Protein AF-A0A822B7I3-F1 (afdb_monomer_lite)

Foldseek 3Di:
DDDDDDDDDDDDDDDDDDDDDDDDDDDDDDDDPDDDDDDPDDDDPDDDDDDDDDDDDDDDDDDDDDDDDDDPDDPPPPPDDPLVVQWAQDPPNQWIFGNPDPVSDIWGRVVNNCPRSLVCCCPPVVPCVSDDPPCPVPPPPCPPDLVNLQVVLVVVVVCCVVVVDDPVVCVPPVNVVSCCNSDPPPDPPPDDD

Secondary structure (DSSP, 8-state):
--------PPPP-----------------------------------------------------------TT-S--TTS-GGGGGEEE-SSTTEEEETTSTT--EEE-GGG--HHHHHHHHHHH--GGG---------------HHHHHHHHHHHHHHHHHHT--GGGGGSHHHHHHHHHHSTT--------

Structure (mmCIF, N/CA/C/O backbone):
data_AF-A0A822B7I3-F1
#
_entry.id   AF-A0A822B7I3-F1
#
loop_
_atom_site.group_PDB
_atom_site.id
_atom_site.type_symbol
_atom_site.label_atom_id
_atom_site.label_alt_id
_atom_site.label_comp_id
_atom_site.label_asym_id
_atom_site.label_entity_id
_atom_site.label_seq_id
_atom_site.pdbx_PDB_ins_code
_atom_site.Cartn_x
_atom_site.Cartn_y
_atom_site.Cartn_z
_atom_site.occupancy
_atom_site.B_iso_or_equiv
_atom_site.auth_seq_id
_atom_site.auth_comp_id
_atom_site.auth_asym_id
_atom_site.auth_atom_id
_atom_site.pdbx_PDB_model_num
ATOM 1 N N . MET A 1 1 ? 20.207 38.187 -38.934 1.00 59.91 1 MET A N 1
ATOM 2 C CA . MET A 1 1 ? 19.130 39.205 -38.997 1.00 59.91 1 MET A CA 1
ATOM 3 C C . MET A 1 1 ? 17.791 38.484 -38.899 1.00 59.91 1 MET A C 1
ATOM 5 O O . MET A 1 1 ? 17.756 37.338 -39.319 1.00 59.91 1 MET A O 1
ATOM 9 N N . ILE A 1 2 ? 16.751 39.147 -38.369 1.00 48.16 2 ILE A N 1
ATOM 10 C CA . ILE A 1 2 ? 15.485 38.623 -37.786 1.00 48.16 2 ILE A CA 1
ATOM 11 C C . ILE A 1 2 ? 15.664 38.413 -36.260 1.00 48.16 2 ILE A C 1
ATOM 13 O O . ILE A 1 2 ? 16.313 37.465 -35.847 1.00 48.16 2 ILE A O 1
ATOM 17 N N . SER A 1 3 ? 15.441 39.433 -35.408 1.00 44.22 3 SER A N 1
ATOM 18 C CA . SER A 1 3 ? 14.143 39.946 -34.886 1.00 44.22 3 SER A CA 1
ATOM 19 C C . SER A 1 3 ? 13.407 38.901 -34.034 1.00 44.22 3 SER A C 1
ATOM 21 O O . SER A 1 3 ? 13.313 37.765 -34.459 1.00 44.22 3 SER A O 1
ATOM 23 N N . LYS A 1 4 ? 12.807 39.163 -32.870 1.00 49.25 4 LYS A N 1
ATOM 24 C CA . LYS A 1 4 ? 12.557 40.359 -32.054 1.00 49.25 4 LYS A CA 1
ATOM 25 C C . LYS A 1 4 ? 12.124 39.854 -30.658 1.00 49.25 4 LYS A C 1
ATOM 27 O O . LYS A 1 4 ? 11.591 38.759 -30.523 1.00 49.25 4 LYS A O 1
ATOM 32 N N . THR A 1 5 ? 12.368 40.707 -29.675 1.00 58.06 5 THR A N 1
ATOM 33 C CA . THR A 1 5 ? 11.894 40.793 -28.284 1.00 58.06 5 THR A CA 1
ATOM 34 C C . THR A 1 5 ? 10.424 40.399 -28.063 1.00 58.06 5 THR A C 1
ATOM 36 O O . THR A 1 5 ? 9.628 40.623 -28.966 1.00 58.06 5 THR A O 1
ATOM 39 N N . ILE A 1 6 ? 10.058 39.960 -26.845 1.00 55.44 6 ILE A N 1
ATOM 40 C CA . ILE A 1 6 ? 8.993 40.552 -25.994 1.00 55.44 6 ILE A CA 1
ATOM 41 C C . ILE A 1 6 ? 9.150 40.013 -24.554 1.00 55.44 6 ILE A C 1
ATOM 43 O O . ILE A 1 6 ? 8.991 38.826 -24.288 1.00 55.44 6 ILE A O 1
ATOM 47 N N . LEU A 1 7 ? 9.487 40.924 -23.639 1.00 51.19 7 LEU A N 1
ATOM 48 C CA . LEU A 1 7 ? 9.285 40.811 -22.194 1.00 51.19 7 LEU A CA 1
ATOM 49 C C . LEU A 1 7 ? 7.858 41.281 -21.894 1.00 51.19 7 LEU A C 1
ATOM 51 O O . LEU A 1 7 ? 7.452 42.322 -22.410 1.00 51.19 7 LEU A O 1
ATOM 55 N N . THR A 1 8 ? 7.132 40.576 -21.031 1.00 66.62 8 THR A N 1
ATOM 56 C CA . THR A 1 8 ? 5.911 41.099 -20.400 1.00 66.62 8 THR A CA 1
ATOM 57 C C . THR A 1 8 ? 6.071 41.124 -18.879 1.00 66.62 8 THR A C 1
ATOM 59 O O . THR A 1 8 ? 6.607 40.163 -18.322 1.00 66.62 8 THR A O 1
ATOM 62 N N . PRO A 1 9 ? 5.620 42.197 -18.208 1.00 64.50 9 PRO A N 1
ATOM 63 C CA . PRO A 1 9 ? 5.737 42.366 -16.764 1.00 64.50 9 PRO A CA 1
ATOM 64 C C . PRO A 1 9 ? 4.699 41.534 -16.000 1.00 64.50 9 PRO A C 1
ATOM 66 O O . PRO A 1 9 ? 3.552 41.404 -16.426 1.00 64.50 9 PRO A O 1
ATOM 69 N N . ILE A 1 10 ? 5.114 40.995 -14.853 1.00 58.25 10 ILE A N 1
ATOM 70 C CA . ILE A 1 10 ? 4.228 40.383 -13.860 1.00 58.25 10 ILE A CA 1
ATOM 71 C C . ILE A 1 10 ? 3.618 41.523 -13.044 1.00 58.25 10 ILE A C 1
ATOM 73 O O . ILE A 1 10 ? 4.336 42.347 -12.486 1.00 58.25 10 ILE A O 1
ATOM 77 N N . THR A 1 11 ? 2.292 41.580 -13.038 1.00 62.84 11 THR A N 1
ATOM 78 C CA . THR A 1 11 ? 1.478 42.540 -12.297 1.00 62.84 11 THR A CA 1
ATOM 79 C C . THR A 1 11 ? 1.425 42.186 -10.815 1.00 62.84 11 THR A C 1
ATOM 81 O O . THR A 1 11 ? 1.067 41.061 -10.461 1.00 62.84 11 THR A O 1
ATOM 84 N N . ASP A 1 12 ? 1.725 43.174 -9.977 1.00 42.88 12 ASP A N 1
ATOM 85 C CA . ASP A 1 12 ? 1.438 43.188 -8.547 1.00 42.88 12 ASP A CA 1
ATOM 86 C C . ASP A 1 12 ? -0.077 43.183 -8.294 1.00 42.88 12 ASP A C 1
ATOM 88 O O . ASP A 1 12 ? -0.822 43.960 -8.894 1.00 42.88 12 ASP A O 1
ATOM 92 N N . CYS A 1 13 ? -0.528 42.330 -7.374 1.00 47.06 13 CYS A N 1
ATOM 93 C CA . CYS A 1 13 ? -1.896 42.339 -6.859 1.00 47.06 13 CYS A CA 1
ATOM 94 C C . CYS A 1 13 ? -1.881 42.912 -5.440 1.00 47.06 13 CYS A C 1
ATOM 96 O O . CYS A 1 13 ? -1.494 42.235 -4.487 1.00 47.06 13 CYS A O 1
ATOM 98 N N . THR A 1 14 ? -2.301 44.167 -5.313 1.00 52.78 14 THR A N 1
ATOM 99 C CA . THR A 1 14 ? -2.598 44.837 -4.049 1.00 52.78 14 THR A CA 1
ATOM 100 C C . THR A 1 14 ? -4.027 44.546 -3.579 1.00 52.78 14 THR A C 1
ATOM 102 O O . THR A 1 14 ? -4.950 44.458 -4.381 1.00 52.78 14 THR A O 1
ATOM 105 N N . ASN A 1 15 ? -4.149 44.476 -2.250 1.00 45.41 15 ASN A N 1
ATOM 106 C CA . ASN A 1 15 ? -5.261 44.878 -1.381 1.00 45.41 15 ASN A CA 1
ATOM 107 C C . ASN A 1 15 ? -6.647 44.228 -1.543 1.00 45.41 15 ASN A C 1
ATOM 109 O O . ASN A 1 15 ? -7.285 44.306 -2.584 1.00 45.41 15 ASN A O 1
ATOM 113 N N . ASN A 1 16 ? -7.174 43.740 -0.414 1.00 55.69 16 ASN A N 1
ATOM 114 C CA . ASN A 1 16 ? -8.459 44.219 0.102 1.00 55.69 16 ASN A CA 1
ATOM 115 C C . ASN A 1 16 ? -8.583 43.938 1.607 1.00 55.69 16 ASN A C 1
ATOM 117 O O . ASN A 1 16 ? -8.647 42.789 2.045 1.00 55.69 16 ASN A O 1
ATOM 121 N N . ASP A 1 17 ? -8.621 45.036 2.359 1.00 46.94 17 ASP A N 1
ATOM 122 C CA . ASP A 1 17 ? -9.211 45.161 3.687 1.00 46.94 17 ASP A CA 1
ATOM 123 C C . ASP A 1 17 ? -10.732 44.926 3.648 1.00 46.94 17 ASP A C 1
ATOM 125 O O . ASP A 1 17 ? -11.367 45.160 2.621 1.00 46.94 17 ASP A O 1
ATOM 129 N N . ALA A 1 18 ? -11.285 44.540 4.806 1.00 47.66 18 ALA A N 1
ATOM 130 C CA . ALA A 1 18 ? -12.660 44.723 5.314 1.00 47.66 18 ALA A CA 1
ATOM 131 C C . ALA A 1 18 ? -13.133 43.417 5.987 1.00 47.66 18 ALA A C 1
ATOM 133 O O . ALA A 1 18 ? -13.399 42.419 5.327 1.00 47.66 18 ALA A O 1
ATOM 134 N N . ASN A 1 19 ? -13.058 43.298 7.315 1.00 49.34 19 ASN A N 1
ATOM 135 C CA . ASN A 1 19 ? -14.013 43.864 8.277 1.00 49.34 19 ASN A CA 1
ATOM 136 C C . ASN A 1 19 ? -15.416 43.266 8.083 1.00 49.34 19 ASN A C 1
ATOM 138 O O . ASN A 1 19 ? -16.025 43.530 7.055 1.00 49.34 19 ASN A O 1
ATOM 142 N N . ASN A 1 20 ? -15.902 42.478 9.053 1.00 49.00 20 ASN A N 1
ATOM 143 C CA . ASN A 1 20 ? -17.302 42.484 9.495 1.00 49.00 20 ASN A CA 1
ATOM 144 C C . ASN A 1 20 ? -17.501 41.648 10.772 1.00 49.00 20 ASN A C 1
ATOM 146 O O . ASN A 1 20 ? -17.123 40.481 10.861 1.00 49.00 20 ASN A O 1
ATOM 150 N N . ASN A 1 21 ? -18.098 42.332 11.745 1.00 58.22 21 ASN A N 1
ATOM 151 C CA . ASN A 1 21 ? -18.585 41.886 13.044 1.00 58.22 21 ASN A CA 1
ATOM 152 C C . ASN A 1 21 ? -19.835 40.988 12.943 1.00 58.22 21 ASN A C 1
ATOM 154 O O . ASN A 1 21 ? -20.490 40.992 11.906 1.00 58.22 21 ASN A O 1
ATOM 158 N N . GLU A 1 22 ? -20.180 40.368 14.087 1.00 45.69 22 GLU A N 1
ATOM 159 C CA . GLU A 1 22 ? -21.508 39.904 14.580 1.00 45.69 22 GLU A CA 1
ATOM 160 C C . GLU A 1 22 ? -21.628 38.390 14.889 1.00 45.69 22 GLU A C 1
ATOM 162 O O . GLU A 1 22 ? -20.927 37.576 14.293 1.00 45.69 22 GLU A O 1
ATOM 167 N N . PRO A 1 23 ? -22.588 37.954 15.736 1.00 54.78 23 PRO A N 1
ATOM 168 C CA . PRO A 1 23 ? -22.942 38.478 17.056 1.00 54.78 23 PRO A CA 1
ATOM 169 C C . PRO A 1 23 ? -23.025 37.350 18.112 1.00 54.78 23 PRO A C 1
ATOM 171 O O . PRO A 1 23 ? -23.277 36.178 17.826 1.00 54.78 23 PRO A O 1
ATOM 174 N N . THR A 1 24 ? -22.855 37.718 19.378 1.00 47.16 24 THR A N 1
ATOM 175 C CA . THR A 1 24 ? -22.973 36.827 20.538 1.00 47.16 24 THR A CA 1
ATOM 176 C C . THR A 1 24 ? -24.445 36.487 20.803 1.00 47.16 24 THR A C 1
ATOM 178 O O . THR A 1 24 ? -25.197 37.338 21.269 1.00 47.16 24 THR A O 1
ATOM 181 N N . GLN A 1 25 ? -24.866 35.245 20.544 1.00 44.81 25 GLN A N 1
ATOM 182 C CA . GLN A 1 25 ? -26.165 34.728 20.994 1.00 44.81 25 GLN A CA 1
ATOM 183 C C . GLN A 1 25 ? -25.995 33.939 22.297 1.00 44.81 25 GLN A C 1
ATOM 185 O O . GLN A 1 25 ? -25.450 32.835 22.320 1.00 44.81 25 GLN A O 1
ATOM 190 N N . THR A 1 26 ? -26.470 34.518 23.397 1.00 51.78 26 THR A N 1
ATOM 191 C CA . THR A 1 26 ? -26.605 33.866 24.700 1.00 51.78 26 THR A CA 1
ATOM 192 C C . THR A 1 26 ? -27.890 33.038 24.724 1.00 51.78 26 THR A C 1
ATOM 194 O O . THR A 1 26 ? -28.973 33.540 25.012 1.00 51.78 26 THR A O 1
ATOM 197 N N . ASN A 1 27 ? -27.779 31.741 24.431 1.00 53.25 27 ASN A N 1
ATOM 198 C CA . ASN A 1 27 ? -28.894 30.813 24.601 1.00 53.25 27 ASN A CA 1
ATOM 199 C C . ASN A 1 27 ? -28.976 30.329 26.053 1.00 53.25 27 ASN A C 1
ATOM 201 O O . ASN A 1 27 ? -28.124 29.588 26.541 1.00 53.25 27 ASN A O 1
ATOM 205 N N . SER A 1 28 ? -30.044 30.774 26.714 1.00 58.94 28 SER A N 1
ATOM 206 C CA . SER A 1 28 ? -30.545 30.304 28.003 1.00 58.94 28 SER A CA 1
ATOM 207 C C . SER A 1 28 ? -30.786 28.788 27.967 1.00 58.94 28 SER A C 1
ATOM 209 O O . SER A 1 28 ? -31.682 28.309 27.268 1.00 58.94 28 SER A O 1
ATOM 211 N N . LEU A 1 29 ? -29.971 28.019 28.700 1.00 46.84 29 LEU A N 1
ATOM 212 C CA . LEU A 1 29 ? -30.203 26.592 28.922 1.00 46.84 29 LEU A CA 1
ATOM 213 C C . LEU A 1 29 ? -31.248 26.417 30.029 1.00 46.84 29 LEU A C 1
ATOM 215 O O . LEU A 1 29 ? -30.958 26.529 31.218 1.00 46.84 29 LEU A O 1
ATOM 219 N N . SER A 1 30 ? -32.469 26.116 29.595 1.00 53.47 30 SER A N 1
ATOM 220 C CA . SER A 1 30 ? -33.552 25.585 30.418 1.00 53.47 30 SER A CA 1
ATOM 221 C C . SER A 1 30 ? -33.172 24.215 30.996 1.00 53.47 30 SER A C 1
ATOM 223 O O . SER A 1 30 ? -32.669 23.330 30.300 1.00 53.47 30 SER A O 1
ATOM 225 N N . SER A 1 31 ? -33.401 24.076 32.298 1.00 55.12 31 SER A N 1
ATOM 226 C CA . SER A 1 31 ? -33.135 22.914 33.136 1.00 55.12 31 SER A CA 1
ATOM 227 C C . SER A 1 31 ? -34.060 21.737 32.813 1.00 55.12 31 SER A C 1
ATOM 229 O O . SER A 1 31 ? -35.244 21.769 33.146 1.00 55.12 31 SER A O 1
ATOM 231 N N . TYR A 1 32 ? -33.504 20.657 32.269 1.00 46.88 32 TYR A N 1
ATOM 232 C CA . TYR A 1 32 ? -34.157 19.348 32.248 1.00 46.88 32 TYR A CA 1
ATOM 233 C C . TYR A 1 32 ? -33.444 18.427 33.236 1.00 46.88 32 TYR A C 1
ATOM 235 O O . TYR A 1 32 ? -32.463 17.762 32.908 1.00 46.88 32 TYR A O 1
ATOM 243 N N . ALA A 1 33 ? -33.935 18.422 34.474 1.00 42.66 33 ALA A N 1
ATOM 244 C CA . ALA A 1 33 ? -33.594 17.418 35.468 1.00 42.66 33 ALA A CA 1
ATOM 245 C C . ALA A 1 33 ? -34.409 16.148 35.171 1.00 42.66 33 ALA A C 1
ATOM 247 O O . ALA A 1 33 ? -35.563 16.029 35.573 1.00 42.66 33 ALA A O 1
ATOM 248 N N . ALA A 1 34 ? -33.822 15.210 34.428 1.00 49.06 34 ALA A N 1
ATOM 249 C CA . ALA A 1 34 ? -34.345 13.852 34.337 1.00 49.06 34 ALA A CA 1
ATOM 250 C C . ALA A 1 34 ? -33.793 13.044 35.521 1.00 49.06 34 ALA A C 1
ATOM 252 O O . ALA A 1 34 ? -32.596 12.767 35.599 1.00 49.06 34 ALA A O 1
ATOM 253 N N . SER A 1 35 ? -34.682 12.729 36.461 1.00 54.75 35 SER A N 1
ATOM 254 C CA . SER A 1 35 ? -34.449 11.816 37.578 1.00 54.75 35 SER A CA 1
ATOM 255 C C . SER A 1 35 ? -34.311 10.389 37.042 1.00 54.75 35 SER A C 1
ATOM 257 O O . SER A 1 35 ? -35.288 9.810 36.568 1.00 54.75 35 SER A O 1
ATOM 259 N N . TYR A 1 36 ? -33.101 9.833 37.090 1.00 53.88 36 TYR A N 1
ATOM 260 C CA . TYR A 1 36 ? -32.864 8.412 36.847 1.00 53.88 36 TYR A CA 1
ATOM 261 C C . TYR A 1 36 ? -32.700 7.726 38.203 1.00 53.88 36 TYR A C 1
ATOM 263 O O . TYR A 1 36 ? -31.680 7.898 38.871 1.00 53.88 36 TYR A O 1
ATOM 271 N N . GLY A 1 37 ? -33.727 6.981 38.615 1.00 48.31 37 GLY A N 1
ATOM 272 C CA . GLY A 1 37 ? -33.649 6.067 39.748 1.00 48.31 37 GLY A CA 1
ATOM 273 C C . GLY A 1 37 ? -32.708 4.917 39.405 1.00 48.31 37 GLY A C 1
ATOM 274 O O . GLY A 1 37 ? -33.000 4.126 38.511 1.00 48.31 37 GLY A O 1
ATOM 275 N N . TYR A 1 38 ? -31.568 4.861 40.088 1.00 54.91 38 TYR A N 1
ATOM 276 C CA . TYR A 1 38 ? -30.710 3.684 40.103 1.00 54.91 38 TYR A CA 1
ATOM 277 C C . TYR A 1 38 ? -31.225 2.744 41.188 1.00 54.91 38 TYR A C 1
ATOM 279 O O . TYR A 1 38 ? -31.146 3.061 42.373 1.00 54.91 38 TYR A O 1
ATOM 287 N N . ASP A 1 39 ? -31.773 1.614 40.752 1.00 50.53 39 ASP A N 1
ATOM 288 C CA . ASP A 1 39 ? -32.069 0.472 41.608 1.00 50.53 39 ASP A CA 1
ATOM 289 C C . ASP A 1 39 ? -30.733 -0.191 41.978 1.00 50.53 39 ASP A C 1
ATOM 291 O O . ASP A 1 39 ? -29.980 -0.656 41.114 1.00 50.53 39 ASP A O 1
ATOM 295 N N . SER A 1 40 ? -30.391 -0.124 43.261 1.00 62.22 40 SER A N 1
ATOM 296 C CA . SER A 1 40 ? -29.188 -0.717 43.838 1.00 62.22 40 SER A CA 1
ATOM 297 C C . SER A 1 40 ? -29.433 -2.200 44.070 1.00 62.22 40 SER A C 1
ATOM 299 O O . SER A 1 40 ? -29.978 -2.518 45.110 1.00 62.22 40 SER A O 1
ATOM 301 N N . ASP A 1 41 ? -29.024 -3.068 43.140 1.00 58.03 41 ASP A N 1
ATOM 302 C CA . ASP A 1 41 ? -28.773 -4.504 43.392 1.00 58.03 41 ASP A CA 1
ATOM 303 C C . ASP A 1 41 ? -27.942 -5.129 42.247 1.00 58.03 41 ASP A C 1
ATOM 305 O O . ASP A 1 41 ? -28.328 -6.093 41.585 1.00 58.03 41 ASP A O 1
ATOM 309 N N . ALA A 1 42 ? -26.768 -4.552 41.965 1.00 54.22 42 ALA A N 1
ATOM 310 C CA . ALA A 1 42 ? -25.806 -5.157 41.043 1.00 54.22 42 ALA A CA 1
ATOM 311 C C . ALA A 1 42 ? -24.890 -6.136 41.797 1.00 54.22 42 ALA A C 1
ATOM 313 O O . ALA A 1 42 ? -23.930 -5.728 42.454 1.00 54.22 42 ALA A O 1
ATOM 314 N N . GLU A 1 43 ? -25.197 -7.429 41.671 1.00 62.56 43 GLU A N 1
ATOM 315 C CA . GLU A 1 43 ? -24.340 -8.545 42.072 1.00 62.56 43 GLU A CA 1
ATOM 316 C C . GLU A 1 43 ? -22.918 -8.403 41.507 1.00 62.56 43 GLU A C 1
ATOM 318 O O . GLU A 1 43 ? -22.682 -8.150 40.321 1.00 62.56 43 GLU A O 1
ATOM 323 N N . LEU A 1 44 ? -21.951 -8.589 42.398 1.00 51.25 44 LEU A N 1
ATOM 324 C CA . LEU A 1 44 ? -20.523 -8.478 42.153 1.00 51.25 44 LEU A CA 1
ATOM 325 C C . LEU A 1 44 ? -20.045 -9.741 41.419 1.00 51.25 44 LEU A C 1
ATOM 327 O O . LEU A 1 44 ? -19.676 -10.736 42.037 1.00 51.25 44 LEU A O 1
ATOM 331 N N . VAL A 1 45 ? -20.089 -9.727 40.084 1.00 55.78 45 VAL A N 1
ATOM 332 C CA . VAL A 1 45 ? -19.578 -10.840 39.269 1.00 55.78 45 VAL A CA 1
ATOM 333 C C . VAL A 1 45 ? -18.048 -10.811 39.271 1.00 55.78 45 VAL A C 1
ATOM 335 O O . VAL A 1 45 ? -17.413 -9.980 38.619 1.00 55.78 45 VAL A O 1
ATOM 338 N N . GLU A 1 46 ? -17.461 -11.738 40.022 1.00 65.19 46 GLU A N 1
ATOM 339 C CA . GLU A 1 46 ? -16.024 -11.984 40.124 1.00 65.19 46 GLU A CA 1
ATOM 340 C C . GLU A 1 46 ? -15.479 -12.540 38.793 1.00 65.19 46 GLU A C 1
ATOM 342 O O . GLU A 1 46 ? -15.654 -13.709 38.441 1.00 65.19 46 GLU A O 1
ATOM 347 N N . PHE A 1 47 ? -14.831 -11.679 38.005 1.00 43.47 47 PHE A N 1
ATOM 348 C CA . PHE A 1 47 ? -14.189 -12.071 36.751 1.00 43.47 47 PHE A CA 1
ATOM 349 C C . PHE A 1 47 ? -12.859 -12.783 37.024 1.00 43.47 47 PHE A C 1
ATOM 351 O O . PHE A 1 47 ? -11.871 -12.160 37.407 1.00 43.47 47 PHE A O 1
ATOM 358 N N . ARG A 1 48 ? -12.822 -14.097 36.772 1.00 59.16 48 ARG A N 1
ATOM 359 C CA . ARG A 1 48 ? -11.589 -14.897 36.774 1.00 59.16 48 ARG A CA 1
ATOM 360 C C . ARG A 1 48 ? -10.688 -14.536 35.592 1.00 59.16 48 ARG A C 1
ATOM 362 O O . ARG A 1 48 ? -11.093 -14.582 34.431 1.00 59.16 48 ARG A O 1
ATOM 369 N N . GLU A 1 49 ? -9.444 -14.224 35.924 1.00 58.91 49 GLU A N 1
ATOM 370 C CA . GLU A 1 49 ? -8.354 -13.869 35.022 1.00 58.91 49 GLU A CA 1
ATOM 371 C C . GLU A 1 49 ? -7.764 -15.137 34.370 1.00 58.91 49 GLU A C 1
ATOM 373 O O . GLU A 1 49 ? -7.222 -16.005 35.052 1.00 58.91 49 GLU A O 1
ATOM 378 N N . VAL A 1 50 ? -7.877 -15.278 33.044 1.00 56.09 50 VAL A N 1
ATOM 379 C CA . VAL A 1 50 ? -7.239 -16.375 32.293 1.00 56.09 50 VAL A CA 1
ATOM 380 C C . VAL A 1 50 ? -5.934 -15.858 31.693 1.00 56.09 50 VAL A C 1
ATOM 382 O O . VAL A 1 50 ? -5.932 -15.137 30.698 1.00 56.09 50 VAL A O 1
ATOM 385 N N . GLN A 1 51 ? -4.811 -16.239 32.301 1.00 51.88 51 GLN A N 1
ATOM 386 C CA . GLN A 1 51 ? -3.469 -15.988 31.777 1.00 51.88 51 GLN A CA 1
ATOM 387 C C . GLN A 1 51 ? -3.180 -16.959 30.616 1.00 51.88 51 GLN A C 1
ATOM 389 O O . GLN A 1 51 ? -3.226 -18.178 30.780 1.00 51.88 51 GLN A O 1
ATOM 394 N N . HIS A 1 52 ? -2.882 -16.434 29.425 1.00 45.81 52 HIS A N 1
ATOM 395 C CA . HIS A 1 52 ? -2.370 -17.209 28.289 1.00 45.81 52 HIS A CA 1
ATOM 396 C C . HIS A 1 52 ? -0.888 -16.895 28.082 1.00 45.81 52 HIS A C 1
ATOM 398 O O . HIS A 1 52 ? -0.524 -15.820 27.608 1.00 45.81 52 HIS A O 1
ATOM 404 N N . GLN A 1 53 ? -0.032 -17.857 28.428 1.00 42.44 53 GLN A N 1
ATOM 405 C CA . GLN A 1 53 ? 1.397 -17.829 28.132 1.00 42.44 53 GLN A CA 1
ATOM 406 C C . GLN A 1 53 ? 1.630 -18.329 26.701 1.00 42.44 53 GLN A C 1
ATOM 408 O O . GLN A 1 53 ? 1.274 -19.454 26.357 1.00 42.44 53 GLN A O 1
ATOM 413 N N . ASN A 1 54 ? 2.223 -17.480 25.861 1.00 41.59 54 ASN A N 1
ATOM 414 C CA . ASN A 1 54 ? 2.567 -17.784 24.475 1.00 41.59 54 ASN A CA 1
ATOM 415 C C . ASN A 1 54 ? 4.077 -18.067 24.387 1.00 41.59 54 ASN A C 1
ATOM 417 O O . ASN A 1 54 ? 4.882 -17.143 24.279 1.00 41.59 54 ASN A O 1
ATOM 421 N N . ASN A 1 55 ? 4.457 -19.344 24.482 1.00 43.50 55 ASN A N 1
ATOM 422 C CA . ASN A 1 55 ? 5.840 -19.811 24.372 1.00 43.50 55 ASN A CA 1
ATOM 423 C C . ASN A 1 55 ? 6.149 -20.202 22.922 1.00 43.50 55 ASN A C 1
ATOM 425 O O . ASN A 1 55 ? 5.717 -21.255 22.464 1.00 43.50 55 ASN A O 1
ATOM 429 N N . ASN A 1 56 ? 6.953 -19.396 22.225 1.00 44.12 56 ASN A N 1
ATOM 430 C CA . ASN A 1 56 ? 7.558 -19.770 20.944 1.00 44.12 56 ASN A CA 1
ATOM 431 C C . ASN A 1 56 ? 9.084 -19.648 21.030 1.00 44.12 56 ASN A C 1
ATOM 433 O O . ASN A 1 56 ? 9.672 -18.642 20.638 1.00 44.12 56 ASN A O 1
ATOM 437 N N . ASN A 1 57 ? 9.718 -20.711 21.527 1.00 46.12 57 ASN A N 1
ATOM 438 C CA . ASN A 1 57 ? 11.157 -20.932 21.418 1.00 46.12 57 ASN A CA 1
ATOM 439 C C . ASN A 1 57 ? 11.455 -21.590 20.064 1.00 46.12 57 ASN A C 1
ATOM 441 O O . ASN A 1 57 ? 11.133 -22.760 19.866 1.00 46.12 57 ASN A O 1
ATOM 445 N N . LYS A 1 58 ? 12.089 -20.861 19.135 1.00 49.22 58 LYS A N 1
ATOM 446 C CA . LYS A 1 58 ? 12.674 -21.452 17.923 1.00 49.22 58 LYS A CA 1
ATOM 447 C C . LYS A 1 58 ? 14.185 -21.554 18.100 1.00 49.22 58 LYS A C 1
ATOM 449 O O . LYS A 1 58 ? 14.894 -20.553 18.148 1.00 49.22 58 LYS A O 1
ATOM 454 N N . THR A 1 59 ? 14.628 -22.794 18.245 1.00 41.88 59 THR A N 1
ATOM 455 C CA . THR A 1 59 ? 15.999 -23.230 18.489 1.00 41.88 59 THR A CA 1
ATOM 456 C C . THR A 1 59 ? 16.926 -22.938 17.316 1.00 41.88 59 THR A C 1
ATOM 458 O O . THR A 1 59 ? 16.595 -23.148 16.150 1.00 41.88 59 THR A O 1
ATOM 461 N N . ASN A 1 60 ? 18.113 -22.473 17.689 1.00 42.22 60 ASN A N 1
ATOM 462 C CA . ASN A 1 60 ? 19.293 -22.257 16.873 1.00 42.22 60 ASN A CA 1
ATOM 463 C C . ASN A 1 60 ? 20.002 -23.612 16.677 1.00 42.22 60 ASN A C 1
ATOM 465 O O . ASN A 1 60 ? 20.259 -24.304 17.663 1.00 42.22 60 ASN A O 1
ATOM 469 N N . SER A 1 61 ? 20.333 -23.997 15.444 1.00 45.81 61 SER A N 1
ATOM 470 C CA . SER A 1 61 ? 21.165 -25.176 15.170 1.00 45.81 61 SER A CA 1
ATOM 471 C C . SER A 1 61 ? 22.299 -24.786 14.234 1.00 45.81 61 SER A C 1
ATOM 473 O O . SER A 1 61 ? 22.087 -24.206 13.173 1.00 45.81 61 SER A O 1
ATOM 475 N N . LYS A 1 62 ? 23.509 -25.073 14.709 1.00 44.69 62 LYS A N 1
ATOM 476 C CA . LYS A 1 62 ? 24.814 -24.657 14.205 1.00 44.69 62 LYS A CA 1
ATOM 477 C C . LYS A 1 62 ? 25.577 -25.916 13.789 1.00 44.69 62 LYS A C 1
ATOM 479 O O . LYS A 1 62 ? 25.637 -26.857 14.575 1.00 44.69 62 LYS A O 1
ATOM 484 N N . SER A 1 63 ? 26.121 -25.932 12.579 1.00 49.66 63 SER A N 1
ATOM 485 C CA . SER A 1 63 ? 27.227 -26.775 12.072 1.00 49.66 63 SER A CA 1
ATOM 486 C C . SER A 1 63 ? 27.316 -26.534 10.557 1.00 49.66 63 SER A C 1
ATOM 488 O O . SER A 1 63 ? 26.295 -26.251 9.941 1.00 49.66 63 SER A O 1
ATOM 490 N N . ASN A 1 64 ? 28.437 -26.607 9.850 1.00 47.06 64 ASN A N 1
ATOM 491 C CA . ASN A 1 64 ? 29.872 -26.526 10.124 1.00 47.06 64 ASN A CA 1
ATOM 492 C C . ASN A 1 64 ? 30.530 -26.255 8.742 1.00 47.06 64 ASN A C 1
ATOM 494 O O . ASN A 1 64 ? 29.944 -26.564 7.708 1.00 47.06 64 ASN A O 1
ATOM 498 N N . GLU A 1 65 ? 31.721 -25.662 8.769 1.00 50.75 65 GLU A N 1
ATOM 499 C CA . GLU A 1 65 ? 32.732 -25.429 7.711 1.00 50.75 65 GLU A CA 1
ATOM 500 C C . GLU A 1 65 ? 32.969 -26.628 6.748 1.00 50.75 65 GLU A C 1
ATOM 502 O O . GLU A 1 65 ? 32.685 -27.755 7.133 1.00 50.75 65 GLU A O 1
ATOM 507 N N . ASN A 1 66 ? 33.510 -26.583 5.518 1.00 54.09 66 ASN A N 1
ATOM 508 C CA . ASN A 1 66 ? 34.320 -25.678 4.679 1.00 54.09 66 ASN A CA 1
ATOM 509 C C . ASN A 1 66 ? 34.201 -26.194 3.215 1.00 54.09 66 ASN A C 1
ATOM 511 O O . ASN A 1 66 ? 34.046 -27.399 3.047 1.00 54.09 66 ASN A O 1
ATOM 515 N N . VAL A 1 67 ? 34.361 -25.348 2.182 1.00 53.19 67 VAL A N 1
ATOM 516 C CA . VAL A 1 67 ? 35.149 -25.612 0.943 1.00 53.19 67 VAL A CA 1
ATOM 517 C C . VAL A 1 67 ? 35.056 -24.408 -0.006 1.00 53.19 67 VAL A C 1
ATOM 519 O O . VAL A 1 67 ? 33.994 -23.852 -0.268 1.00 53.19 67 VAL A O 1
ATOM 522 N N . SER A 1 68 ? 36.240 -24.016 -0.462 1.00 61.62 68 SER A N 1
ATOM 523 C CA . SER A 1 68 ? 36.606 -22.875 -1.292 1.00 61.62 68 SER A CA 1
ATOM 524 C C . SER A 1 68 ? 36.243 -23.064 -2.767 1.00 61.62 68 SER A C 1
ATOM 526 O O . SER A 1 68 ? 36.635 -24.071 -3.351 1.00 61.62 68 SER A O 1
ATOM 528 N N . SER A 1 69 ? 35.599 -22.064 -3.377 1.00 46.28 69 SER A N 1
ATOM 529 C CA . SER A 1 69 ? 35.946 -21.586 -4.724 1.00 46.28 69 SER A CA 1
ATOM 530 C C . SER A 1 69 ? 35.187 -20.304 -5.069 1.00 46.28 69 SER A C 1
ATOM 532 O O . SER A 1 69 ? 33.978 -20.196 -4.892 1.00 46.28 69 SER A O 1
ATOM 534 N N . ASP A 1 70 ? 35.957 -19.354 -5.571 1.00 51.28 70 ASP A N 1
ATOM 535 C CA . ASP A 1 70 ? 35.638 -18.011 -6.032 1.00 51.28 70 ASP A CA 1
ATOM 536 C C . ASP A 1 70 ? 34.402 -17.924 -6.957 1.00 51.28 70 ASP A C 1
ATOM 538 O O . ASP A 1 70 ? 34.423 -18.353 -8.110 1.00 51.28 70 ASP A O 1
ATOM 542 N N . THR A 1 71 ? 33.302 -17.353 -6.458 1.00 48.75 71 THR A N 1
ATOM 543 C CA . THR A 1 71 ? 32.327 -16.571 -7.246 1.00 48.75 71 THR A CA 1
ATOM 544 C C . THR A 1 71 ? 31.525 -15.705 -6.276 1.00 48.75 71 THR A C 1
ATOM 546 O O . THR A 1 71 ? 30.604 -16.135 -5.584 1.00 48.75 71 THR A O 1
ATOM 549 N N . THR A 1 72 ? 31.959 -14.461 -6.133 1.00 54.97 72 THR A N 1
ATOM 550 C CA . THR A 1 72 ? 31.392 -13.488 -5.203 1.00 54.97 72 THR A CA 1
ATOM 551 C C . THR A 1 72 ? 29.991 -13.043 -5.650 1.00 54.97 72 THR A C 1
ATOM 553 O O . THR A 1 72 ? 29.811 -12.629 -6.793 1.00 54.97 72 THR A O 1
ATOM 556 N N . ASN A 1 73 ? 29.026 -13.090 -4.709 1.00 55.34 73 ASN A N 1
ATOM 557 C CA . ASN A 1 73 ? 27.756 -12.322 -4.624 1.00 55.34 73 ASN A CA 1
ATOM 558 C C . ASN A 1 73 ? 26.419 -13.094 -4.515 1.00 55.34 73 ASN A C 1
ATOM 560 O O . ASN A 1 73 ? 25.369 -12.470 -4.664 1.00 55.34 73 ASN A O 1
ATOM 564 N N . GLU A 1 74 ? 26.385 -14.387 -4.174 1.00 56.41 74 GLU A N 1
ATOM 565 C CA . GLU A 1 74 ? 25.104 -15.132 -4.188 1.00 56.41 74 GLU A CA 1
ATOM 566 C C . GLU A 1 74 ? 24.346 -15.252 -2.841 1.00 56.41 74 GLU A C 1
ATOM 568 O O . GLU A 1 74 ? 23.186 -15.652 -2.812 1.00 56.41 74 GLU A O 1
ATOM 573 N N . THR A 1 75 ? 24.899 -14.833 -1.698 1.00 52.19 75 THR A N 1
ATOM 574 C CA . THR A 1 75 ? 24.334 -15.213 -0.375 1.00 52.19 75 THR A CA 1
ATOM 575 C C . THR A 1 75 ? 23.785 -14.079 0.506 1.00 52.19 75 THR A C 1
ATOM 577 O O . THR A 1 75 ? 23.664 -14.234 1.720 1.00 52.19 75 THR A O 1
ATOM 580 N N . LYS A 1 76 ? 23.347 -12.947 -0.072 1.00 54.25 76 LYS A N 1
ATOM 581 C CA . LYS A 1 76 ? 22.677 -11.847 0.679 1.00 54.25 76 LYS A CA 1
ATOM 582 C C . LYS A 1 76 ? 21.221 -11.543 0.284 1.00 54.25 76 LYS A C 1
ATOM 584 O O . LYS A 1 76 ? 20.684 -10.510 0.680 1.00 54.25 76 LYS A O 1
ATOM 589 N N . LEU A 1 77 ? 20.537 -12.434 -0.440 1.00 57.16 77 LEU A N 1
ATOM 590 C CA . LEU A 1 77 ? 19.186 -12.170 -0.972 1.00 57.16 77 LEU A CA 1
ATOM 591 C C . LEU A 1 77 ? 18.003 -12.562 -0.067 1.00 57.16 77 LEU A C 1
ATOM 593 O O . LEU A 1 77 ? 16.856 -12.405 -0.476 1.00 57.16 77 LEU A O 1
ATOM 597 N N . LEU A 1 78 ? 18.221 -13.000 1.175 1.00 56.09 78 LEU A N 1
ATOM 598 C CA . LEU A 1 78 ? 17.141 -13.584 1.990 1.00 56.09 78 LEU A CA 1
ATOM 599 C C . LEU A 1 78 ? 16.113 -12.595 2.580 1.00 56.09 78 LEU A C 1
ATOM 601 O O . LEU A 1 78 ? 15.176 -13.030 3.239 1.00 56.09 78 LEU A O 1
ATOM 605 N N . HIS A 1 79 ? 16.227 -11.285 2.333 1.00 60.97 79 HIS A N 1
ATOM 606 C CA . HIS A 1 79 ? 15.257 -10.296 2.844 1.00 60.97 79 HIS A CA 1
ATOM 607 C C . HIS A 1 79 ? 14.778 -9.262 1.815 1.00 60.97 79 HIS A C 1
ATOM 609 O O . HIS A 1 79 ? 14.050 -8.330 2.163 1.00 60.97 79 HIS A O 1
ATOM 615 N N . SER A 1 80 ? 15.162 -9.394 0.544 1.00 79.31 80 SER A N 1
ATOM 616 C CA . SER A 1 80 ? 14.703 -8.460 -0.488 1.00 79.31 80 SER A CA 1
ATOM 617 C C . SER A 1 80 ? 13.414 -8.968 -1.140 1.00 79.31 80 SER A C 1
ATOM 619 O O . SER A 1 80 ? 13.262 -10.155 -1.406 1.00 79.31 80 SER A O 1
ATOM 621 N N . SER A 1 81 ? 12.446 -8.079 -1.381 1.00 87.88 81 SER A N 1
ATOM 622 C CA . SER A 1 81 ? 11.227 -8.447 -2.115 1.00 87.88 81 SER A CA 1
ATOM 623 C C . SER A 1 81 ? 11.570 -8.960 -3.518 1.00 87.88 81 SER A C 1
ATOM 625 O O . SER A 1 81 ? 12.404 -8.332 -4.166 1.00 87.88 81 SER A O 1
ATOM 627 N N . ALA A 1 82 ? 10.847 -9.966 -4.029 1.00 92.31 82 ALA A N 1
ATOM 628 C CA . ALA A 1 82 ? 11.048 -10.567 -5.363 1.00 92.31 82 ALA A CA 1
ATOM 629 C C . ALA A 1 82 ? 11.190 -9.553 -6.521 1.00 92.31 82 ALA A C 1
ATOM 631 O O . ALA A 1 82 ? 11.895 -9.794 -7.490 1.00 92.31 82 ALA A O 1
ATOM 632 N N . VAL A 1 83 ? 10.588 -8.367 -6.387 1.00 94.62 83 VAL A N 1
ATOM 633 C CA . VAL A 1 83 ? 10.722 -7.245 -7.334 1.00 94.62 83 VAL A CA 1
ATOM 634 C C . VAL A 1 83 ? 12.188 -6.853 -7.603 1.00 94.62 83 VAL A C 1
ATOM 636 O O . VAL A 1 83 ? 12.514 -6.464 -8.721 1.00 94.62 83 VAL A O 1
ATOM 639 N N . TRP A 1 84 ? 13.072 -6.958 -6.606 1.00 94.81 84 TRP A N 1
ATOM 640 C CA . TRP A 1 84 ? 14.484 -6.562 -6.717 1.00 94.81 84 TRP A CA 1
ATOM 641 C C . TRP A 1 84 ? 15.342 -7.547 -7.517 1.00 94.81 84 TRP A C 1
ATOM 643 O O . TRP A 1 84 ? 16.470 -7.220 -7.849 1.00 94.81 84 TRP A O 1
ATOM 653 N N . GLN A 1 85 ? 14.809 -8.712 -7.891 1.00 94.50 85 GLN A N 1
ATOM 654 C CA . GLN A 1 85 ? 15.494 -9.629 -8.809 1.00 94.50 85 GLN A CA 1
ATOM 655 C C . GLN A 1 85 ? 15.555 -9.079 -10.244 1.00 94.50 85 GLN A C 1
ATOM 657 O O . GLN A 1 85 ? 16.362 -9.532 -11.046 1.00 94.50 85 GLN A O 1
ATOM 662 N N . TYR A 1 86 ? 14.709 -8.095 -10.574 1.00 95.81 86 TYR A N 1
ATOM 663 C CA . TYR A 1 86 ? 14.564 -7.547 -11.929 1.00 95.81 86 TYR A CA 1
ATOM 664 C C . TYR A 1 86 ? 15.032 -6.090 -12.061 1.00 95.81 86 TYR A C 1
ATOM 666 O O . TYR A 1 86 ? 14.829 -5.457 -13.104 1.00 95.81 86 TYR A O 1
ATOM 674 N N . ALA A 1 87 ? 15.582 -5.520 -10.990 1.00 95.94 87 ALA A N 1
ATOM 675 C CA . ALA A 1 87 ? 15.973 -4.122 -10.950 1.00 95.94 87 ALA A CA 1
ATOM 676 C C . ALA A 1 87 ? 17.107 -3.884 -9.957 1.00 95.94 87 ALA A C 1
ATOM 678 O O . ALA A 1 87 ? 17.126 -4.458 -8.870 1.00 95.94 87 ALA A O 1
ATOM 679 N N . VAL A 1 88 ? 17.988 -2.953 -10.302 1.00 95.75 88 VAL A N 1
ATOM 680 C CA . VAL A 1 88 ? 19.100 -2.520 -9.455 1.00 95.75 88 VAL A CA 1
ATOM 681 C C . VAL A 1 88 ? 18.773 -1.152 -8.865 1.00 95.75 88 VAL A C 1
ATOM 683 O O . VAL A 1 88 ? 18.137 -0.314 -9.510 1.00 95.75 88 VAL A O 1
ATOM 686 N N . ARG A 1 89 ? 19.155 -0.928 -7.606 1.00 94.94 89 ARG A N 1
ATOM 687 C CA . ARG A 1 89 ? 19.025 0.393 -6.979 1.00 94.94 89 ARG A CA 1
ATOM 688 C C . ARG A 1 89 ? 20.059 1.332 -7.572 1.00 94.94 89 ARG A C 1
ATOM 690 O O . ARG A 1 89 ? 21.215 0.957 -7.708 1.00 94.94 89 ARG A O 1
ATOM 697 N N . ASP A 1 90 ? 19.615 2.533 -7.894 1.00 94.50 90 ASP A N 1
ATOM 698 C CA . ASP A 1 90 ? 20.499 3.610 -8.317 1.00 94.50 90 ASP A CA 1
ATOM 699 C C . ASP A 1 90 ? 21.217 4.214 -7.092 1.00 94.50 90 ASP A C 1
ATOM 701 O O . ASP A 1 90 ? 20.800 3.989 -5.948 1.00 94.50 90 ASP A O 1
ATOM 705 N N . ASP A 1 91 ? 22.251 5.024 -7.319 1.00 94.25 91 ASP A N 1
ATOM 706 C CA . ASP A 1 91 ? 22.975 5.738 -6.254 1.00 94.25 91 ASP A CA 1
ATOM 707 C C . ASP A 1 91 ? 22.019 6.636 -5.456 1.00 94.25 91 ASP A C 1
ATOM 709 O O . ASP A 1 91 ? 22.098 6.777 -4.230 1.00 94.25 91 ASP A O 1
ATOM 713 N N . ASN A 1 92 ? 21.031 7.199 -6.156 1.00 93.00 92 ASN A N 1
ATOM 714 C CA . ASN A 1 92 ? 19.918 7.883 -5.530 1.00 93.00 92 ASN A CA 1
ATOM 715 C C . ASN A 1 92 ? 18.843 6.875 -5.096 1.00 93.00 92 ASN A C 1
ATOM 717 O O . ASN A 1 92 ? 18.117 6.321 -5.920 1.00 93.00 92 ASN A O 1
ATOM 721 N N . ARG A 1 93 ? 18.659 6.734 -3.776 1.00 90.12 93 ARG A N 1
ATOM 722 C CA . ARG A 1 93 ? 17.686 5.821 -3.137 1.00 90.12 93 ARG A CA 1
ATOM 723 C C . ARG A 1 93 ? 16.234 5.984 -3.607 1.00 90.12 93 ARG A C 1
ATOM 725 O O . ARG A 1 93 ? 15.418 5.095 -3.359 1.00 90.12 93 ARG A O 1
ATOM 732 N N . ASN A 1 94 ? 15.902 7.105 -4.244 1.00 95.31 94 ASN A N 1
ATOM 733 C CA . ASN A 1 94 ? 14.575 7.373 -4.789 1.00 95.31 94 ASN A CA 1
ATOM 734 C C . ASN A 1 94 ? 14.369 6.835 -6.210 1.00 95.31 94 ASN A C 1
ATOM 736 O O . ASN A 1 94 ? 13.305 7.061 -6.790 1.00 95.31 94 ASN A O 1
ATOM 740 N N . TYR A 1 95 ? 15.356 6.142 -6.777 1.00 96.62 95 TYR A N 1
ATOM 741 C CA . TYR A 1 95 ? 15.291 5.589 -8.119 1.00 96.62 95 TYR A CA 1
ATOM 742 C C . TYR A 1 95 ? 15.816 4.151 -8.171 1.00 96.62 95 TYR A C 1
ATOM 744 O O . TYR A 1 95 ? 16.659 3.722 -7.382 1.00 96.62 95 TYR A O 1
ATOM 752 N N . ALA A 1 96 ? 15.292 3.403 -9.134 1.00 96.94 96 ALA A N 1
ATOM 753 C CA . ALA A 1 96 ? 15.747 2.071 -9.486 1.00 96.94 96 ALA A CA 1
ATOM 754 C C . ALA A 1 96 ? 15.793 1.930 -11.008 1.00 96.94 96 ALA A C 1
ATOM 756 O O . ALA A 1 96 ? 14.966 2.504 -11.720 1.00 96.94 96 ALA A O 1
ATOM 757 N N . THR A 1 97 ? 16.733 1.137 -11.492 1.00 97.62 97 THR A N 1
ATOM 758 C CA . THR A 1 97 ? 16.946 0.872 -12.911 1.00 97.62 97 THR A CA 1
ATOM 759 C C . THR A 1 97 ? 16.423 -0.516 -13.241 1.00 97.62 97 THR A C 1
ATOM 761 O O . THR A 1 97 ? 16.800 -1.494 -12.595 1.00 97.62 97 THR A O 1
ATOM 764 N N . CYS A 1 98 ? 15.517 -0.615 -14.216 1.00 97.88 98 CYS A N 1
ATOM 765 C CA . CYS A 1 98 ? 14.989 -1.904 -14.651 1.00 97.88 98 CYS A CA 1
ATOM 766 C C . CYS A 1 98 ? 15.967 -2.593 -15.607 1.00 97.88 98 CYS A C 1
ATOM 768 O O . CYS A 1 98 ? 16.258 -2.050 -16.668 1.00 97.88 98 CYS A O 1
ATOM 770 N N . CYS A 1 99 ? 16.390 -3.810 -15.265 1.00 97.06 99 CYS A N 1
ATOM 771 C CA . CYS A 1 99 ? 17.345 -4.592 -16.058 1.00 97.06 99 CYS A CA 1
ATOM 772 C C . CYS A 1 99 ? 16.710 -5.298 -17.266 1.00 97.06 99 CYS A C 1
ATOM 774 O O . CYS A 1 99 ? 17.417 -5.848 -18.099 1.00 97.06 99 CYS A O 1
ATOM 776 N N . LEU A 1 100 ? 15.376 -5.332 -17.344 1.00 96.62 100 LEU A N 1
ATOM 777 C CA . LEU A 1 100 ? 14.644 -5.973 -18.442 1.00 96.62 100 LEU A CA 1
ATOM 778 C C . LEU A 1 100 ? 14.310 -4.997 -19.578 1.00 96.62 100 LEU A C 1
ATOM 780 O O . LEU A 1 100 ? 13.921 -5.420 -20.665 1.00 96.62 100 LEU A O 1
ATOM 784 N N . CYS A 1 101 ? 14.399 -3.690 -19.323 1.00 97.38 101 CYS A N 1
ATOM 785 C CA . CYS A 1 101 ? 14.221 -2.676 -20.354 1.00 97.38 101 CYS A CA 1
ATOM 786 C C . CYS A 1 101 ? 15.500 -2.570 -21.198 1.00 97.38 101 CYS A C 1
ATOM 788 O O . CYS A 1 101 ? 16.572 -2.473 -20.606 1.00 97.38 101 CYS A O 1
ATOM 790 N N . PRO A 1 102 ? 15.406 -2.486 -22.538 1.00 95.25 102 PRO A N 1
ATOM 791 C CA . PRO A 1 102 ? 16.586 -2.351 -23.398 1.00 95.25 102 PRO A CA 1
ATOM 792 C C . PRO A 1 102 ? 17.410 -1.098 -23.063 1.00 95.25 102 PRO A C 1
ATOM 794 O O . PRO A 1 102 ? 18.634 -1.149 -23.055 1.00 95.25 102 PRO A O 1
ATOM 797 N N . ASP A 1 103 ? 16.740 -0.010 -22.676 1.00 95.56 103 ASP A N 1
ATOM 798 C CA . ASP A 1 103 ? 17.393 1.263 -22.348 1.00 95.56 103 ASP A CA 1
ATOM 799 C C . ASP A 1 103 ? 17.741 1.410 -20.858 1.00 95.56 103 ASP A C 1
ATOM 801 O O . ASP A 1 103 ? 17.983 2.524 -20.397 1.00 95.56 103 ASP A O 1
ATOM 805 N N . ASN A 1 104 ? 17.680 0.332 -20.062 1.00 93.38 104 ASN A N 1
ATOM 806 C CA . ASN A 1 104 ? 17.856 0.397 -18.606 1.00 93.38 104 ASN A CA 1
ATOM 807 C C . ASN A 1 104 ? 16.994 1.506 -17.977 1.00 93.38 104 ASN A C 1
ATOM 809 O O . ASN A 1 104 ? 17.465 2.423 -17.301 1.00 93.38 104 ASN A O 1
ATOM 813 N N . LYS A 1 105 ? 15.688 1.454 -18.254 1.00 96.69 105 LYS A N 1
ATOM 814 C CA . LYS A 1 105 ? 14.764 2.524 -17.880 1.00 96.69 105 LYS A CA 1
ATOM 815 C C . LYS A 1 105 ? 14.795 2.787 -16.372 1.00 96.69 105 LYS A C 1
ATOM 817 O O . LYS A 1 105 ? 14.515 1.899 -15.563 1.00 96.69 105 LYS A O 1
ATOM 822 N N . ARG A 1 106 ? 15.046 4.048 -16.011 1.00 97.19 106 ARG A N 1
ATOM 823 C CA . ARG A 1 106 ? 15.008 4.545 -14.631 1.00 97.19 106 ARG A CA 1
ATOM 824 C C . ARG A 1 106 ? 13.569 4.762 -14.163 1.00 97.19 106 ARG A C 1
ATOM 826 O O . ARG A 1 106 ? 12.749 5.359 -14.863 1.00 97.19 106 ARG A O 1
ATOM 833 N N . ILE A 1 107 ? 13.255 4.288 -12.963 1.00 97.12 107 ILE A N 1
ATOM 834 C CA . ILE A 1 107 ? 11.916 4.299 -12.370 1.00 97.12 107 ILE A CA 1
ATOM 835 C C . ILE A 1 107 ? 12.002 4.921 -10.981 1.00 97.12 107 ILE A C 1
ATOM 837 O O . ILE A 1 107 ? 12.844 4.543 -10.172 1.00 97.12 107 ILE A O 1
ATOM 841 N N . SER A 1 108 ? 11.104 5.861 -10.687 1.00 96.56 108 SER A N 1
ATOM 842 C CA . SER A 1 108 ? 11.032 6.483 -9.365 1.00 96.56 108 SER A CA 1
ATOM 843 C C . SER A 1 108 ? 10.437 5.527 -8.322 1.00 96.56 108 SER A C 1
ATOM 845 O O . SER A 1 108 ? 9.367 4.935 -8.518 1.00 96.56 108 SER A O 1
ATOM 847 N N . THR A 1 109 ? 11.129 5.409 -7.193 1.00 94.38 109 THR A N 1
ATOM 848 C CA . THR A 1 109 ? 10.771 4.629 -6.007 1.00 94.38 109 THR A CA 1
ATOM 849 C C . THR A 1 109 ? 10.778 5.536 -4.779 1.00 94.38 109 THR A C 1
ATOM 851 O O . THR A 1 109 ? 11.793 5.680 -4.102 1.00 94.38 109 THR A O 1
ATOM 854 N N . ASN A 1 110 ? 9.638 6.153 -4.465 1.00 91.56 110 ASN A N 1
ATOM 855 C CA . ASN A 1 110 ? 9.538 7.041 -3.306 1.00 91.56 110 ASN A CA 1
ATOM 856 C C . A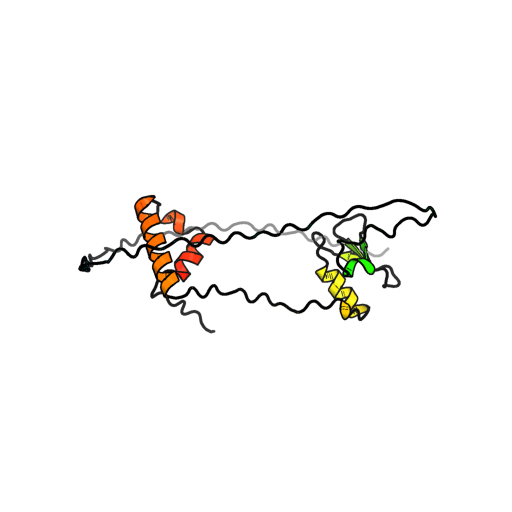SN A 1 110 ? 9.769 6.264 -1.993 1.00 91.56 110 ASN A C 1
ATOM 858 O O . ASN A 1 110 ? 9.067 5.280 -1.735 1.00 91.56 110 ASN A O 1
ATOM 862 N N . ASN A 1 111 ? 10.757 6.673 -1.188 1.00 87.69 111 ASN A N 1
ATOM 863 C CA . ASN A 1 111 ? 11.130 6.042 0.090 1.00 87.69 111 ASN A CA 1
ATOM 864 C C . ASN A 1 111 ? 11.369 4.518 -0.001 1.00 87.69 111 ASN A C 1
ATOM 866 O O . ASN A 1 111 ? 11.035 3.772 0.919 1.00 87.69 111 ASN A O 1
ATOM 870 N N . GLY A 1 112 ? 11.900 4.021 -1.123 1.00 83.81 112 GLY A N 1
ATOM 871 C CA . GLY A 1 112 ? 12.123 2.583 -1.322 1.00 83.81 112 GLY A CA 1
ATOM 872 C C . GLY A 1 112 ? 10.847 1.756 -1.542 1.00 83.81 112 GLY A C 1
ATOM 873 O O . GLY A 1 112 ? 10.909 0.524 -1.537 1.00 83.81 112 GLY A O 1
ATOM 874 N N . SER A 1 113 ? 9.693 2.399 -1.762 1.00 91.44 113 SER A N 1
ATOM 875 C CA . SER A 1 113 ? 8.468 1.721 -2.194 1.00 91.44 113 SER A CA 1
ATOM 876 C C . SER A 1 113 ? 8.659 1.087 -3.570 1.00 91.44 113 SER A C 1
ATOM 878 O O . SER A 1 113 ? 9.098 1.734 -4.519 1.00 91.44 113 SER A O 1
ATOM 880 N N . THR A 1 114 ? 8.257 -0.176 -3.706 1.00 94.19 114 THR A N 1
ATOM 881 C CA . THR A 1 114 ? 8.367 -0.950 -4.953 1.00 94.19 114 THR A CA 1
ATOM 882 C C . THR A 1 114 ? 7.097 -0.909 -5.803 1.00 94.19 114 THR A C 1
ATOM 884 O O . THR A 1 114 ? 6.961 -1.673 -6.752 1.00 94.19 114 THR A O 1
ATOM 887 N N . THR A 1 115 ? 6.132 -0.042 -5.483 1.00 93.88 115 THR A N 1
ATOM 888 C CA . THR A 1 115 ? 4.797 -0.068 -6.112 1.00 93.88 115 THR A CA 1
ATOM 889 C C . THR A 1 115 ? 4.834 0.318 -7.591 1.00 93.88 115 THR A C 1
ATOM 891 O O . THR A 1 115 ? 4.264 -0.386 -8.423 1.00 93.88 115 THR A O 1
ATOM 894 N N . THR A 1 116 ? 5.512 1.414 -7.933 1.00 95.38 116 THR A N 1
ATOM 895 C CA . THR A 1 116 ? 5.718 1.875 -9.317 1.00 95.38 116 THR A CA 1
ATOM 896 C C . THR A 1 116 ? 6.569 0.896 -10.111 1.00 95.38 116 THR A C 1
ATOM 898 O O . THR A 1 116 ? 6.196 0.531 -11.223 1.00 95.38 116 THR A O 1
ATOM 901 N N . LEU A 1 117 ? 7.657 0.408 -9.511 1.00 96.00 117 LEU A N 1
ATOM 902 C CA . LEU A 1 117 ? 8.541 -0.590 -10.110 1.00 96.00 117 LEU A CA 1
ATOM 903 C C . LEU A 1 117 ? 7.802 -1.899 -10.427 1.00 96.00 117 LEU A C 1
ATOM 905 O O . LEU A 1 117 ? 7.853 -2.386 -11.550 1.00 96.00 117 LEU A O 1
ATOM 909 N N . ARG A 1 118 ? 7.026 -2.425 -9.475 1.00 95.94 118 ARG A N 1
ATOM 910 C CA . ARG A 1 118 ? 6.182 -3.610 -9.674 1.00 95.94 118 ARG A CA 1
ATOM 911 C C . ARG A 1 118 ? 5.179 -3.408 -10.809 1.00 95.94 118 ARG A C 1
ATOM 913 O O . ARG A 1 118 ? 5.070 -4.266 -11.676 1.00 95.94 118 ARG A O 1
ATOM 920 N N . LYS A 1 119 ? 4.457 -2.279 -10.823 1.00 95.81 119 LYS A N 1
ATOM 921 C CA . LYS A 1 119 ? 3.504 -1.957 -11.902 1.00 95.81 119 LYS A CA 1
ATOM 922 C C . LYS A 1 119 ? 4.191 -1.926 -13.264 1.00 95.81 119 LYS A C 1
ATOM 924 O O . LYS A 1 119 ? 3.648 -2.456 -14.225 1.00 95.81 119 LYS A O 1
ATOM 929 N N . HIS A 1 120 ? 5.378 -1.330 -13.334 1.00 96.94 120 HIS A N 1
ATOM 930 C CA . HIS A 1 120 ? 6.175 -1.315 -14.550 1.00 96.94 120 HIS A CA 1
ATOM 931 C C . HIS A 1 120 ? 6.522 -2.737 -15.019 1.00 96.94 120 HIS A C 1
ATOM 933 O O . HIS A 1 120 ? 6.258 -3.056 -16.173 1.00 96.94 120 HIS A O 1
ATOM 939 N N . LEU A 1 121 ? 7.026 -3.600 -14.129 1.00 97.06 121 LEU A N 1
ATOM 940 C CA . LEU A 1 121 ? 7.369 -4.989 -14.460 1.00 97.06 121 LEU A CA 1
ATOM 941 C C . LEU A 1 121 ? 6.155 -5.801 -14.937 1.00 97.06 121 LEU A C 1
ATOM 943 O O . LEU A 1 121 ? 6.261 -6.556 -15.899 1.00 97.06 121 LEU A O 1
ATOM 947 N N . ILE A 1 122 ? 4.988 -5.613 -14.315 1.00 96.38 122 ILE A N 1
ATOM 948 C CA . ILE A 1 122 ? 3.747 -6.277 -14.737 1.00 96.38 122 ILE A CA 1
ATOM 949 C C . ILE A 1 122 ? 3.336 -5.812 -16.139 1.00 96.38 122 ILE A C 1
ATOM 951 O O . ILE A 1 122 ? 3.084 -6.638 -17.005 1.00 96.38 122 ILE A O 1
ATOM 955 N N . VAL A 1 123 ? 3.284 -4.497 -16.376 1.00 97.12 123 VAL A N 1
ATOM 956 C CA . VAL A 1 123 ? 2.725 -3.929 -17.616 1.00 97.12 123 VAL A CA 1
ATOM 957 C C . VAL A 1 123 ? 3.681 -4.049 -18.802 1.00 97.12 123 VAL A C 1
ATOM 959 O O . VAL A 1 123 ? 3.235 -4.231 -19.929 1.00 97.12 123 VAL A O 1
ATOM 962 N N . LYS A 1 124 ? 4.990 -3.890 -18.582 1.00 97.69 124 LYS A N 1
ATOM 963 C CA . LYS A 1 124 ? 5.989 -3.880 -19.661 1.00 97.69 124 LYS A CA 1
ATOM 964 C C . LYS A 1 124 ? 6.654 -5.231 -19.887 1.00 97.69 124 LYS A C 1
ATOM 966 O O . LYS A 1 124 ? 7.067 -5.495 -21.009 1.00 97.69 124 LYS A O 1
ATOM 971 N N . HIS A 1 125 ? 6.744 -6.070 -18.856 1.00 96.81 125 HIS A N 1
ATOM 972 C CA . HIS A 1 125 ? 7.467 -7.344 -18.914 1.00 96.81 125 HIS A CA 1
ATOM 973 C C . HIS A 1 125 ? 6.595 -8.556 -18.558 1.00 96.81 125 HIS A C 1
ATOM 975 O O . HIS A 1 125 ? 7.129 -9.646 -18.371 1.00 96.81 125 HIS A O 1
ATOM 981 N N . ASN A 1 126 ? 5.270 -8.382 -18.454 1.00 96.50 126 ASN A N 1
ATOM 982 C CA . ASN A 1 126 ? 4.302 -9.447 -18.166 1.00 96.50 126 ASN A CA 1
ATOM 983 C C . ASN A 1 126 ? 4.655 -10.293 -16.924 1.00 96.50 126 ASN A C 1
ATOM 985 O O . ASN A 1 126 ? 4.382 -11.491 -16.871 1.00 96.50 126 ASN A O 1
ATOM 989 N N . LYS A 1 127 ? 5.256 -9.672 -15.898 1.00 96.50 127 LYS A N 1
ATOM 990 C CA . LYS A 1 127 ? 5.618 -10.322 -14.625 1.00 96.50 127 LYS A CA 1
ATOM 991 C C . LYS A 1 127 ? 4.412 -10.472 -13.697 1.00 96.50 127 LYS A C 1
ATOM 993 O O . LYS A 1 127 ? 4.266 -9.749 -12.710 1.00 96.50 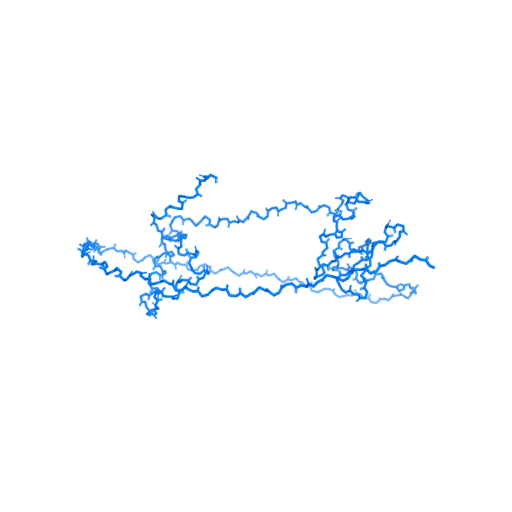127 LYS A O 1
ATOM 998 N N . LEU A 1 128 ? 3.502 -11.374 -14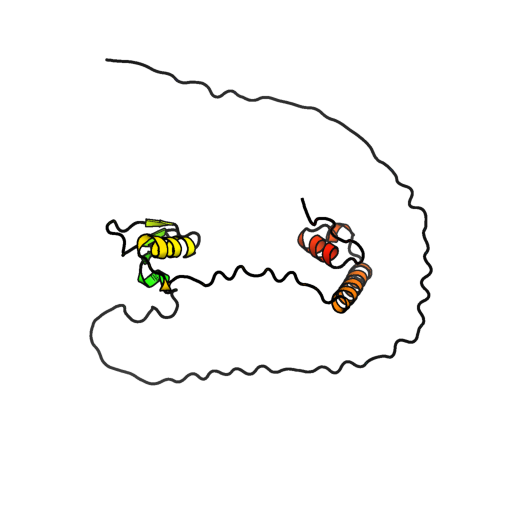.067 1.00 94.12 128 LEU A N 1
ATOM 999 C CA . LEU A 1 128 ? 2.253 -11.642 -13.342 1.00 94.12 128 LEU A CA 1
ATOM 1000 C C . LEU A 1 128 ? 2.485 -12.297 -11.968 1.00 94.12 128 LEU A C 1
ATOM 1002 O O . LEU A 1 128 ? 1.656 -12.149 -11.074 1.00 94.12 128 LEU A O 1
ATOM 1006 N N . ASP A 1 129 ? 3.635 -12.943 -11.774 1.00 93.31 129 ASP A N 1
ATOM 1007 C CA . ASP A 1 129 ? 4.125 -13.486 -10.499 1.00 93.31 129 ASP A CA 1
ATOM 1008 C C . ASP A 1 129 ? 4.248 -12.418 -9.401 1.00 93.31 129 ASP A C 1
ATOM 1010 O O . ASP A 1 129 ? 4.120 -12.707 -8.213 1.00 93.31 129 ASP A O 1
ATOM 1014 N N . LEU A 1 130 ? 4.442 -11.156 -9.792 1.00 93.19 130 LEU A N 1
ATOM 1015 C CA . LEU A 1 130 ? 4.559 -10.034 -8.865 1.00 93.19 130 LEU A CA 1
ATOM 1016 C C . LEU A 1 130 ? 3.211 -9.408 -8.481 1.00 93.19 130 LEU A C 1
ATOM 1018 O O . LEU A 1 130 ? 3.198 -8.438 -7.713 1.00 93.19 130 LEU A O 1
ATOM 1022 N N . ILE A 1 131 ? 2.085 -9.904 -9.005 1.00 92.81 131 ILE A N 1
ATOM 1023 C CA . ILE A 1 131 ? 0.756 -9.394 -8.660 1.00 92.81 131 ILE A CA 1
ATOM 1024 C C . ILE A 1 131 ? 0.474 -9.722 -7.195 1.00 92.81 131 ILE A C 1
ATOM 1026 O O . ILE A 1 131 ? 0.216 -10.860 -6.813 1.00 92.81 131 ILE A O 1
ATOM 1030 N N . LEU A 1 132 ? 0.495 -8.687 -6.357 1.00 84.38 132 LEU A N 1
ATOM 1031 C CA . LEU A 1 132 ? -0.002 -8.813 -4.996 1.00 84.38 132 LEU A CA 1
ATOM 1032 C C . LEU A 1 132 ? -1.527 -8.930 -5.048 1.00 84.38 132 LEU A C 1
ATOM 1034 O O . LEU A 1 132 ? -2.157 -8.143 -5.768 1.00 84.38 132 LEU A O 1
ATOM 1038 N N . PRO A 1 133 ? -2.139 -9.834 -4.260 1.00 81.12 133 PRO A N 1
ATOM 1039 C CA . PRO A 1 133 ? -3.581 -9.824 -4.094 1.00 81.12 133 PRO A CA 1
ATOM 1040 C C . PRO A 1 133 ? -3.977 -8.416 -3.660 1.00 81.12 133 PRO A C 1
ATOM 1042 O O . PRO A 1 133 ? -3.366 -7.841 -2.751 1.00 81.12 133 PRO A O 1
ATOM 1045 N N . ASN A 1 134 ? -4.955 -7.830 -4.358 1.00 73.31 134 ASN A N 1
ATOM 1046 C CA . ASN A 1 134 ? -5.499 -6.523 -4.022 1.00 73.31 134 ASN A CA 1
ATOM 1047 C C . ASN A 1 134 ? -6.280 -6.666 -2.717 1.00 73.31 134 ASN A C 1
ATOM 1049 O O . ASN A 1 134 ? -7.511 -6.672 -2.687 1.00 73.31 134 ASN A O 1
ATOM 1053 N N . ASN A 1 135 ? -5.538 -6.781 -1.621 1.00 68.69 135 ASN A N 1
ATOM 1054 C CA . ASN A 1 135 ? -6.021 -6.574 -0.285 1.00 68.69 135 ASN A CA 1
ATOM 1055 C C . ASN A 1 135 ? -6.289 -5.077 -0.219 1.00 68.69 135 ASN A C 1
ATOM 1057 O O . ASN A 1 135 ? -5.509 -4.316 0.361 1.00 68.69 135 ASN A O 1
ATOM 1061 N N . LYS A 1 136 ? -7.404 -4.640 -0.831 1.00 71.12 136 LYS A N 1
ATOM 1062 C CA . LYS A 1 136 ? -8.140 -3.480 -0.351 1.00 71.12 136 LYS A CA 1
ATOM 1063 C C . LYS A 1 136 ? -8.246 -3.779 1.122 1.00 71.12 136 LYS A C 1
ATOM 1065 O O . LYS A 1 136 ? -9.011 -4.669 1.491 1.00 71.12 136 LYS A O 1
ATOM 1070 N N . ARG A 1 137 ? -7.374 -3.167 1.933 1.00 64.62 137 ARG A N 1
ATOM 1071 C CA . ARG A 1 137 ? -7.433 -3.295 3.380 1.00 64.62 137 ARG A CA 1
ATOM 1072 C C . ARG A 1 137 ? -8.867 -2.916 3.648 1.00 64.62 137 ARG A C 1
ATOM 1074 O O . ARG A 1 137 ? -9.212 -1.745 3.468 1.00 64.62 137 ARG A O 1
ATOM 1081 N N . LYS A 1 138 ? -9.723 -3.907 3.927 1.00 62.78 138 LYS A N 1
ATOM 1082 C CA . LYS A 1 138 ? -11.037 -3.644 4.473 1.00 62.78 138 LYS A CA 1
ATOM 1083 C C . LYS A 1 138 ? -10.626 -2.871 5.700 1.00 62.78 138 LYS A C 1
ATOM 1085 O O . LYS A 1 138 ? -10.003 -3.435 6.596 1.00 62.78 138 LYS A O 1
ATOM 1090 N N . ARG A 1 139 ? -10.754 -1.539 5.646 1.00 61.78 139 ARG A N 1
ATOM 1091 C CA . ARG A 1 139 ? -10.644 -0.738 6.849 1.00 61.78 139 ARG A CA 1
ATOM 1092 C C . ARG A 1 139 ? -11.696 -1.416 7.681 1.00 61.78 139 ARG A C 1
ATOM 1094 O O . ARG A 1 139 ? -12.864 -1.368 7.292 1.00 61.78 139 ARG A O 1
ATOM 1101 N N . ASN A 1 140 ? -11.253 -2.197 8.661 1.00 61.44 140 ASN A N 1
ATOM 1102 C CA . ASN A 1 140 ? -12.145 -2.809 9.608 1.00 61.44 140 ASN A CA 1
ATOM 1103 C C . ASN A 1 140 ? -12.788 -1.578 10.216 1.00 61.44 140 ASN A C 1
ATOM 1105 O O . ASN A 1 140 ? -12.171 -0.897 11.031 1.00 61.44 140 ASN A O 1
ATOM 1109 N N . LYS A 1 141 ? -13.951 -1.185 9.678 1.00 65.50 141 LYS A N 1
ATOM 1110 C CA . LYS A 1 141 ? -14.855 -0.283 10.357 1.00 65.50 141 LYS A CA 1
ATOM 1111 C C . LYS A 1 141 ? -15.020 -1.046 11.645 1.00 65.50 141 LYS A C 1
ATOM 1113 O O . LYS A 1 141 ? -15.533 -2.163 11.603 1.00 65.50 141 LYS A O 1
ATOM 1118 N N . THR A 1 142 ? -14.374 -0.568 12.700 1.00 64.75 142 THR A N 1
ATOM 1119 C CA . THR A 1 142 ? -14.438 -1.173 14.017 1.00 64.75 142 THR A CA 1
ATOM 1120 C C . THR A 1 142 ? -15.901 -1.071 14.381 1.00 64.75 142 THR A C 1
ATOM 1122 O O . THR A 1 142 ? -16.364 -0.048 14.879 1.00 64.75 142 THR A O 1
ATOM 1125 N N . LEU A 1 143 ? -16.658 -2.081 13.967 1.00 69.56 143 LEU A N 1
ATOM 1126 C CA . LEU A 1 143 ? -18.044 -2.246 14.299 1.00 69.56 143 LEU A CA 1
ATOM 1127 C C . LEU A 1 143 ? -17.959 -2.695 15.742 1.00 69.56 143 LEU A C 1
ATOM 1129 O O . LEU A 1 143 ? -17.776 -3.874 16.041 1.00 69.56 143 LEU A O 1
ATOM 1133 N N . PHE A 1 144 ? -17.896 -1.710 16.632 1.00 72.31 144 PHE A N 1
ATOM 1134 C CA . PHE A 1 144 ? -17.911 -1.986 18.047 1.00 72.31 144 PHE A CA 1
ATOM 1135 C C . PHE A 1 144 ? -19.207 -2.736 18.313 1.00 72.31 144 PHE A C 1
ATOM 1137 O O . PHE A 1 144 ? -20.286 -2.265 17.949 1.00 72.31 144 PHE A O 1
ATOM 1144 N N . ASN A 1 145 ? -19.086 -3.923 18.907 1.00 83.75 145 ASN A N 1
ATOM 1145 C CA . ASN A 1 145 ? -20.242 -4.622 19.440 1.00 83.75 145 ASN A CA 1
ATOM 1146 C C . ASN A 1 145 ? -21.010 -3.624 20.332 1.00 83.75 145 ASN A C 1
ATOM 1148 O O . ASN A 1 145 ? -20.358 -2.931 21.122 1.00 83.75 145 ASN A O 1
ATOM 1152 N N . PRO A 1 146 ? -22.343 -3.507 20.203 1.00 81.06 146 PRO A N 1
ATOM 1153 C CA . PRO A 1 146 ? -23.131 -2.516 20.937 1.00 81.06 146 PRO A CA 1
ATOM 1154 C C . PRO A 1 146 ? -22.883 -2.551 22.453 1.00 81.06 146 PRO A C 1
ATOM 1156 O O . PRO A 1 146 ? -22.779 -1.494 23.071 1.00 81.06 146 PRO A O 1
ATOM 1159 N N . ILE A 1 147 ? -22.666 -3.739 23.028 1.00 84.69 147 ILE A N 1
ATOM 1160 C CA . ILE A 1 147 ? -22.346 -3.919 24.453 1.00 84.69 147 ILE A CA 1
ATOM 1161 C C . ILE A 1 147 ? -20.984 -3.294 24.780 1.00 84.69 147 ILE A C 1
ATOM 1163 O O . ILE A 1 147 ? -20.860 -2.467 25.682 1.00 84.69 147 ILE A O 1
ATOM 1167 N N . LYS A 1 148 ? -19.953 -3.615 23.985 1.00 84.25 148 LYS A N 1
ATOM 1168 C CA . LYS A 1 148 ? -18.610 -3.034 24.157 1.00 84.25 148 LYS A CA 1
ATOM 1169 C C . LYS A 1 148 ? -18.615 -1.521 23.936 1.00 84.25 148 LYS A C 1
ATOM 1171 O O . LYS A 1 148 ? -17.869 -0.814 24.601 1.00 84.25 148 LYS A O 1
ATOM 1176 N N . LYS A 1 149 ? -19.460 -1.016 23.031 1.00 84.38 149 LYS A N 1
ATOM 1177 C CA . LYS A 1 149 ? -19.639 0.422 22.786 1.00 84.38 149 LYS A CA 1
ATOM 1178 C C . LYS A 1 149 ? -20.180 1.136 24.030 1.00 84.38 149 LYS A C 1
ATOM 1180 O O . LYS A 1 149 ? -19.640 2.178 24.388 1.00 84.38 149 LYS A O 1
ATOM 1185 N N . GLN A 1 150 ? -21.193 0.577 24.696 1.00 84.50 150 GLN A N 1
ATOM 1186 C CA . GLN A 1 150 ? -21.745 1.138 25.936 1.00 84.50 150 GLN A CA 1
ATOM 1187 C C . GLN A 1 150 ? -20.721 1.139 27.077 1.00 84.50 150 GLN A C 1
ATOM 1189 O O . GLN A 1 150 ? -20.548 2.162 27.737 1.00 84.50 150 GLN A O 1
ATOM 1194 N N . GLN A 1 151 ? -19.984 0.039 27.259 1.00 88.06 151 GLN A N 1
ATOM 1195 C CA . GLN A 1 151 ? -18.911 -0.039 28.258 1.00 88.06 151 GLN A CA 1
ATOM 1196 C C . GLN A 1 151 ? -17.833 1.026 28.019 1.00 88.06 151 GLN A C 1
ATOM 1198 O O . GLN A 1 151 ? -17.438 1.733 28.945 1.00 88.06 151 GLN A O 1
ATOM 1203 N N . LEU A 1 152 ? -17.399 1.193 26.765 1.00 86.00 152 LEU A N 1
ATOM 1204 C CA . LEU A 1 152 ? -16.391 2.194 26.411 1.00 86.00 152 LEU A CA 1
ATOM 1205 C C . LEU A 1 152 ? -16.903 3.625 26.611 1.00 86.00 152 LEU A C 1
ATOM 1207 O O . LEU A 1 152 ? -16.151 4.488 27.051 1.00 86.00 152 LEU A O 1
ATOM 1211 N N . HIS A 1 153 ? -18.180 3.872 26.314 1.00 85.12 153 HIS A N 1
ATOM 1212 C CA . HIS A 1 153 ? -18.833 5.152 26.570 1.00 85.12 153 HIS A CA 1
ATOM 1213 C C . HIS A 1 153 ? -18.860 5.484 28.069 1.00 85.12 153 HIS A C 1
ATOM 1215 O O . HIS A 1 153 ? -18.490 6.590 28.453 1.00 85.12 153 HIS A O 1
ATOM 1221 N N . HIS A 1 154 ? -19.219 4.518 28.919 1.00 88.62 154 HIS A N 1
ATOM 1222 C CA . HIS A 1 154 ? -19.221 4.697 30.371 1.00 88.62 154 HIS A CA 1
ATOM 1223 C C . HIS A 1 154 ? -17.808 4.944 30.926 1.00 88.62 154 HIS A C 1
ATOM 1225 O O . HIS A 1 154 ? -17.600 5.882 31.692 1.00 88.62 154 HIS A O 1
ATOM 1231 N N . MET A 1 155 ? -16.812 4.165 30.481 1.00 86.25 155 MET A N 1
ATOM 1232 C CA . MET A 1 155 ? -15.407 4.395 30.846 1.00 86.25 155 MET A CA 1
ATOM 1233 C C . MET A 1 155 ? -14.935 5.791 30.446 1.00 86.25 155 MET A C 1
ATOM 1235 O O . MET A 1 155 ? -14.284 6.468 31.236 1.00 86.25 155 MET A O 1
ATOM 1239 N N . LEU A 1 156 ? -15.279 6.230 29.235 1.00 85.38 156 LEU A N 1
ATOM 1240 C CA . LEU A 1 156 ? -14.917 7.552 28.755 1.00 85.38 156 LEU A CA 1
ATOM 1241 C C . LEU A 1 156 ? -15.534 8.646 29.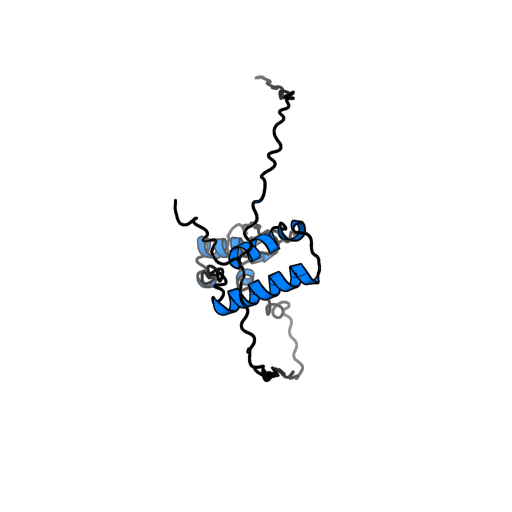636 1.00 85.38 156 LEU A C 1
ATOM 1243 O O . LEU A 1 156 ? -14.795 9.517 30.078 1.00 85.38 156 LEU A O 1
ATOM 1247 N N . ILE A 1 157 ? -16.833 8.580 29.945 1.00 85.62 157 ILE A N 1
ATOM 1248 C CA . ILE A 1 157 ? -17.486 9.533 30.861 1.00 85.62 157 ILE A CA 1
ATOM 1249 C C . ILE A 1 157 ? -16.767 9.566 32.215 1.00 85.62 157 ILE A C 1
ATOM 1251 O O . ILE A 1 157 ? -16.439 10.645 32.705 1.00 85.62 157 ILE A O 1
ATOM 1255 N N . ASN A 1 158 ? -16.441 8.402 32.781 1.00 88.44 158 ASN A N 1
ATOM 1256 C CA . ASN A 1 158 ? -15.737 8.323 34.060 1.00 88.44 158 ASN A CA 1
ATOM 1257 C C . ASN A 1 158 ? -14.341 8.953 34.008 1.00 88.44 158 ASN A C 1
ATOM 1259 O O . ASN A 1 158 ? -13.949 9.621 34.961 1.00 88.44 158 ASN A O 1
ATOM 1263 N N . CYS A 1 159 ? -13.602 8.796 32.906 1.00 84.19 159 CYS A N 1
ATOM 1264 C CA . CYS A 1 159 ? -12.322 9.479 32.716 1.00 84.19 159 CYS A CA 1
ATOM 1265 C C . CYS A 1 159 ? -12.489 11.002 32.625 1.00 84.19 159 CYS A C 1
ATOM 1267 O O . CYS A 1 159 ? -11.684 11.726 33.199 1.00 84.19 159 CYS A O 1
ATOM 1269 N N . ILE A 1 160 ? -13.535 11.498 31.951 1.00 84.19 160 ILE A N 1
ATOM 1270 C CA . ILE A 1 160 ? -13.823 12.943 31.876 1.00 84.19 160 ILE A CA 1
ATOM 1271 C C . ILE A 1 160 ? -14.051 13.507 33.280 1.00 84.19 160 ILE A C 1
ATOM 1273 O O . ILE A 1 160 ? -13.452 14.520 33.637 1.00 84.19 160 ILE A O 1
ATOM 1277 N N . ILE A 1 161 ? -14.888 12.827 34.068 1.00 87.50 161 ILE A N 1
ATOM 1278 C CA . ILE A 1 161 ? -15.261 13.253 35.419 1.00 87.50 161 ILE A CA 1
ATOM 1279 C C . ILE A 1 161 ? -14.056 13.176 36.364 1.00 87.50 161 ILE A C 1
ATOM 1281 O O . 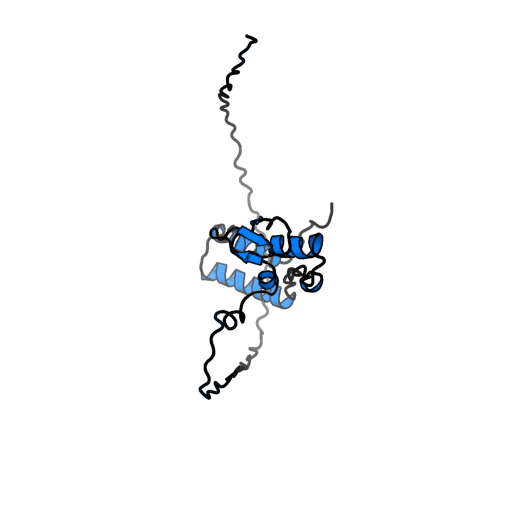ILE A 1 161 ? -13.777 14.137 37.075 1.00 87.50 161 ILE A O 1
ATOM 1285 N N . ARG A 1 162 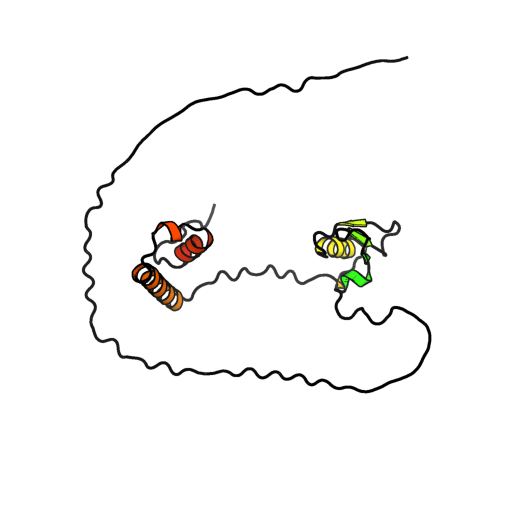? -13.331 12.051 36.367 1.00 87.81 162 ARG A N 1
ATOM 1286 C CA . ARG A 1 162 ? -12.241 11.796 37.320 1.00 87.81 162 ARG A CA 1
ATOM 1287 C C . ARG A 1 162 ? -11.002 12.646 37.054 1.00 87.81 162 ARG A C 1
ATOM 1289 O O . ARG A 1 162 ? -10.393 13.119 38.007 1.00 87.81 162 ARG A O 1
ATOM 1296 N N . ASP A 1 163 ? -10.642 12.842 35.789 1.00 82.56 163 ASP A N 1
ATOM 1297 C CA . ASP A 1 163 ? -9.433 13.589 35.425 1.00 82.56 163 ASP A CA 1
ATOM 1298 C C . ASP A 1 163 ? -9.682 15.104 35.331 1.00 82.56 163 ASP A C 1
ATOM 1300 O O . ASP A 1 163 ? -8.744 15.862 35.086 1.00 82.56 163 ASP A O 1
ATOM 1304 N N . GLY A 1 164 ? -10.935 15.559 35.471 1.00 82.50 164 GLY A N 1
ATOM 1305 C CA . GLY A 1 164 ? -11.294 16.978 35.382 1.00 82.50 164 GLY A CA 1
ATOM 1306 C C . GLY A 1 164 ? -10.910 17.619 34.043 1.00 82.50 164 GLY A C 1
ATOM 1307 O O . GLY A 1 164 ? -10.586 18.806 33.987 1.00 82.50 164 GLY A O 1
ATOM 1308 N N . ARG A 1 165 ? -10.884 16.839 32.954 1.00 80.75 165 ARG A N 1
ATOM 1309 C CA . ARG A 1 165 ? -10.449 17.343 31.646 1.00 80.75 165 ARG A CA 1
ATOM 1310 C C . ARG A 1 165 ? -11.451 18.342 31.087 1.00 80.75 165 ARG A C 1
ATOM 1312 O O . ARG A 1 165 ? -12.659 18.121 31.114 1.00 80.75 165 ARG A O 1
ATOM 1319 N N . THR A 1 166 ? -10.935 19.422 30.509 1.00 79.88 166 THR A N 1
ATOM 1320 C CA . THR A 1 166 ? -11.775 20.425 29.850 1.00 79.88 166 THR A CA 1
ATOM 1321 C C . THR A 1 166 ? -12.371 19.870 28.558 1.00 79.88 166 THR A C 1
ATOM 1323 O O . THR A 1 166 ? -11.744 19.077 27.854 1.00 79.88 166 THR A O 1
ATOM 1326 N N . PHE A 1 167 ? -13.574 20.328 28.197 1.00 72.75 167 PHE A N 1
ATOM 1327 C CA . PHE A 1 167 ? -14.241 19.915 26.956 1.00 72.75 167 PHE A CA 1
ATOM 1328 C C . PHE A 1 167 ? -13.402 20.187 25.690 1.00 72.75 167 PHE A C 1
ATOM 1330 O O . PHE A 1 167 ? -13.542 19.483 24.691 1.00 72.75 167 PHE A O 1
ATOM 1337 N N . ASN A 1 168 ? -12.466 21.139 25.758 1.00 82.69 168 ASN A N 1
ATOM 1338 C CA . ASN A 1 168 ? -11.569 21.498 24.662 1.00 82.69 168 ASN A CA 1
ATOM 1339 C C . ASN A 1 168 ? -10.583 20.370 24.284 1.00 82.69 168 ASN A C 1
ATOM 1341 O O . ASN A 1 168 ? -10.215 20.214 23.120 1.00 82.69 168 ASN A O 1
ATOM 1345 N N . ASP A 1 169 ? -10.194 19.512 25.236 1.00 79.62 169 ASP A N 1
ATOM 1346 C CA . ASP A 1 169 ? -9.313 18.366 24.958 1.00 79.62 169 ASP A CA 1
ATOM 1347 C C . ASP A 1 169 ? -9.965 17.333 24.023 1.00 79.62 169 ASP A C 1
ATOM 1349 O O . ASP A 1 169 ? -9.272 16.606 23.303 1.00 79.62 169 ASP A O 1
ATOM 1353 N N . PHE A 1 170 ? -11.298 17.299 23.986 1.00 78.06 170 PHE A N 1
ATOM 1354 C CA . PHE A 1 170 ? -12.082 16.371 23.174 1.00 78.06 170 PHE A CA 1
ATOM 1355 C C . PHE A 1 170 ? -12.307 16.862 21.740 1.00 78.06 170 PHE A C 1
ATOM 1357 O O . PHE A 1 170 ? -12.715 16.076 20.879 1.00 78.06 170 PHE A O 1
ATOM 1364 N N . GLU A 1 171 ? -11.984 18.124 21.442 1.00 81.00 171 GLU A N 1
ATOM 1365 C CA . GLU A 1 171 ? -12.048 18.662 20.080 1.00 81.00 171 GLU A CA 1
ATOM 1366 C C . GLU A 1 171 ? -10.879 18.209 19.199 1.00 81.00 171 GLU A C 1
ATOM 1368 O O . GLU A 1 171 ? -10.963 18.273 17.967 1.00 81.00 171 GLU A O 1
ATOM 1373 N N . LYS A 1 172 ? -9.814 17.666 19.805 1.00 85.25 172 LYS A N 1
ATOM 1374 C CA . LYS A 1 172 ? -8.665 17.103 19.088 1.00 85.25 172 LYS A CA 1
ATOM 1375 C C . LYS A 1 172 ? -9.135 16.039 18.093 1.00 85.25 172 LYS A C 1
ATOM 1377 O O . LYS A 1 172 ? -9.855 15.100 18.441 1.00 85.25 172 LYS A O 1
ATOM 1382 N N . ALA A 1 173 ? -8.683 16.153 16.841 1.00 77.69 173 ALA A N 1
ATOM 1383 C CA . ALA A 1 173 ? -9.207 15.391 15.700 1.00 77.69 173 ALA A CA 1
ATOM 1384 C C . ALA A 1 173 ? -9.209 13.858 15.881 1.00 77.69 173 ALA A C 1
ATOM 1386 O O . ALA A 1 173 ? -10.046 13.171 15.292 1.00 77.69 173 ALA A O 1
ATOM 1387 N N . GLY A 1 174 ? -8.288 13.313 16.685 1.00 76.94 174 GLY A N 1
ATOM 1388 C CA . GLY A 1 174 ? -8.248 11.887 17.021 1.00 76.94 174 GLY A CA 1
ATOM 1389 C C . GLY A 1 174 ? -9.371 11.461 17.971 1.00 76.94 174 GLY A C 1
ATOM 1390 O O . GLY A 1 174 ? -10.096 10.512 17.681 1.00 76.94 174 GLY A O 1
ATOM 1391 N N . ILE A 1 175 ? -9.555 12.198 19.070 1.00 79.50 175 ILE A N 1
ATOM 1392 C CA . ILE A 1 175 ? -10.538 11.890 20.119 1.00 79.50 175 ILE A CA 1
ATOM 1393 C C . ILE A 1 175 ? -11.957 12.168 19.619 1.00 79.50 175 ILE A C 1
ATOM 1395 O O . ILE A 1 175 ? -12.847 11.337 19.789 1.00 79.50 175 ILE A O 1
ATOM 1399 N N . LYS A 1 176 ? -12.150 13.269 18.887 1.00 82.56 176 LYS A N 1
ATOM 1400 C CA . LYS A 1 176 ? -13.438 13.649 18.293 1.00 82.56 176 LYS A CA 1
ATOM 1401 C C . LYS A 1 176 ? -14.056 12.534 17.441 1.00 82.56 176 LYS A C 1
ATOM 1403 O O . LYS A 1 176 ? -15.254 12.280 17.537 1.00 82.56 176 LYS A O 1
ATOM 1408 N N . LYS A 1 177 ? -13.246 11.827 16.642 1.00 80.69 177 LYS A N 1
ATOM 1409 C CA . LYS A 1 177 ? -13.710 10.691 15.822 1.00 80.69 177 LYS A CA 1
ATOM 1410 C C . LYS A 1 177 ? -14.152 9.500 16.669 1.00 80.69 177 LYS A C 1
ATOM 1412 O O . LYS A 1 177 ? -15.136 8.853 16.330 1.00 80.69 177 LYS A O 1
ATOM 1417 N N . ILE A 1 178 ? -13.443 9.220 17.761 1.00 79.19 178 ILE A N 1
ATOM 1418 C CA . ILE A 1 178 ? -13.793 8.140 18.692 1.00 79.19 178 ILE A CA 1
ATOM 1419 C C . ILE A 1 178 ? -15.118 8.472 19.384 1.00 79.19 178 ILE A C 1
ATOM 1421 O O . ILE A 1 178 ? -16.029 7.648 19.393 1.00 79.19 178 ILE A O 1
ATOM 1425 N N . LEU A 1 179 ? -15.274 9.704 19.869 1.00 79.31 179 LEU A N 1
ATOM 1426 C CA . LEU A 1 179 ? -16.508 10.167 20.506 1.00 79.31 179 LEU A CA 1
ATOM 1427 C C . LEU A 1 179 ? -17.718 10.086 19.579 1.00 79.31 179 LEU A C 1
ATOM 1429 O O . LEU A 1 179 ? -18.764 9.587 19.983 1.00 79.31 179 LEU A O 1
ATOM 1433 N N . GLN A 1 180 ? -17.569 10.500 18.319 1.00 80.00 180 GLN A N 1
ATOM 1434 C CA . GLN A 1 180 ? -18.636 10.383 17.319 1.00 80.00 180 GLN A CA 1
ATOM 1435 C C . GLN A 1 180 ? -19.109 8.938 17.124 1.00 80.00 180 GLN A C 1
ATOM 1437 O O . GLN A 1 180 ? -20.288 8.711 16.875 1.00 80.00 180 GLN A O 1
ATOM 1442 N N . VAL A 1 181 ? -18.211 7.958 17.256 1.00 77.88 181 VAL A N 1
ATOM 1443 C CA . VAL A 1 181 ? -18.561 6.536 17.152 1.00 77.88 181 VAL A CA 1
ATOM 1444 C C . VAL A 1 181 ? -19.202 6.013 18.439 1.00 77.88 181 VAL A C 1
ATOM 1446 O O . VAL A 1 181 ? -20.043 5.116 18.366 1.00 77.88 181 VAL A O 1
ATOM 1449 N N . LEU A 1 182 ? -18.831 6.549 19.605 1.00 75.38 182 LEU A N 1
ATOM 1450 C CA . LEU A 1 182 ? -19.247 6.041 20.915 1.00 75.38 182 LEU A CA 1
ATOM 1451 C C . LEU A 1 182 ? -20.556 6.629 21.438 1.00 75.38 182 LEU A C 1
ATOM 1453 O O . LEU A 1 182 ? -21.260 5.923 22.154 1.00 75.38 182 LEU A O 1
ATOM 1457 N N . VAL A 1 183 ? -20.918 7.856 21.060 1.00 73.50 183 VAL A N 1
ATOM 1458 C CA . VAL A 1 183 ? -22.171 8.472 21.516 1.00 73.50 183 VAL A CA 1
ATOM 1459 C C . VAL A 1 183 ? -23.369 7.697 20.933 1.00 73.50 183 VAL A C 1
ATOM 1461 O O . VAL A 1 183 ? -23.486 7.563 19.708 1.00 73.50 183 VAL A O 1
ATOM 1464 N N . PRO A 1 184 ? -24.245 7.115 21.771 1.00 66.94 184 PRO A N 1
ATOM 1465 C CA . PRO A 1 184 ? -25.487 6.507 21.306 1.00 66.94 184 PRO A CA 1
ATOM 1466 C C . PRO A 1 184 ? -26.457 7.593 20.804 1.00 66.94 184 PRO A C 1
ATOM 1468 O O . PRO A 1 184 ? -26.509 8.687 21.353 1.00 66.94 184 PRO A O 1
ATOM 1471 N N . GLY A 1 185 ? -27.203 7.315 19.729 1.00 62.78 185 GLY A N 1
ATOM 1472 C CA . GLY A 1 185 ? -28.262 8.205 19.222 1.00 62.78 185 GLY A CA 1
ATOM 1473 C C . GLY A 1 185 ? -27.850 9.253 18.179 1.00 62.78 185 GLY A C 1
ATOM 1474 O O . GLY A 1 185 ? -28.717 9.773 17.487 1.00 62.78 185 GLY A O 1
ATOM 1475 N N . LYS A 1 186 ? -26.553 9.520 17.970 1.00 60.22 186 LYS A N 1
ATOM 1476 C CA . LYS A 1 186 ? -26.091 10.304 16.809 1.00 60.22 186 LYS A CA 1
ATOM 1477 C C . LYS A 1 186 ? -25.849 9.371 15.628 1.00 60.22 186 LYS A C 1
ATOM 1479 O O . LYS A 1 186 ? -24.723 8.938 15.384 1.00 60.22 186 LYS A O 1
ATOM 1484 N N . PHE A 1 187 ? -26.917 9.021 14.916 1.00 54.88 187 PHE A N 1
ATOM 1485 C CA . PHE A 1 187 ? -26.768 8.438 13.589 1.00 54.88 187 PHE A CA 1
ATOM 1486 C C . PHE A 1 187 ? -26.058 9.466 12.709 1.00 54.88 187 PHE A C 1
ATOM 1488 O O . PHE A 1 187 ? -26.441 10.632 12.634 1.00 54.88 187 PHE A O 1
ATOM 1495 N N . ILE A 1 188 ? -24.947 9.055 12.102 1.00 58.97 188 ILE A N 1
ATOM 1496 C CA . ILE A 1 188 ? -24.348 9.822 11.019 1.00 58.97 188 ILE A CA 1
ATOM 1497 C C . ILE A 1 188 ? -25.316 9.645 9.849 1.00 58.97 188 ILE A C 1
ATOM 1499 O O . ILE A 1 188 ? -25.149 8.722 9.054 1.00 58.97 188 ILE A O 1
ATOM 1503 N N . ASP A 1 189 ? -26.321 10.515 9.755 1.00 54.84 189 ASP A N 1
ATOM 1504 C CA . ASP A 1 189 ? -27.190 10.672 8.582 1.00 54.84 189 ASP A CA 1
ATOM 1505 C C . ASP A 1 189 ? -26.392 11.307 7.435 1.00 54.84 189 ASP A C 1
ATOM 1507 O O . ASP A 1 189 ? -26.679 12.381 6.918 1.00 54.84 189 ASP A O 1
ATOM 1511 N N . LYS A 1 190 ? -25.295 10.649 7.063 1.00 51.03 190 LYS A N 1
ATOM 1512 C CA . LYS A 1 190 ? -24.576 10.870 5.814 1.00 51.03 190 LYS A CA 1
ATOM 1513 C C . LYS A 1 190 ? -24.401 9.520 5.146 1.00 51.03 190 LYS A C 1
ATOM 1515 O O . LYS A 1 190 ? -23.291 9.008 5.003 1.00 51.03 190 LYS A O 1
ATOM 1520 N N . MET A 1 191 ? -25.531 8.934 4.774 1.00 52.41 191 MET A N 1
ATOM 1521 C CA . MET A 1 191 ? -25.581 7.908 3.749 1.00 52.41 191 MET A CA 1
ATOM 1522 C C . MET A 1 191 ? -26.355 8.502 2.565 1.00 52.41 191 MET A C 1
ATOM 1524 O O . MET A 1 191 ? -27.554 8.711 2.670 1.00 52.41 191 MET A O 1
ATOM 1528 N N . TYR A 1 192 ? -25.611 8.763 1.482 1.00 48.53 192 TYR A N 1
ATOM 1529 C CA . TYR A 1 192 ? -26.028 9.192 0.135 1.00 48.53 192 TYR A CA 1
ATOM 1530 C C . TYR A 1 192 ? -26.540 10.630 -0.043 1.00 48.53 192 TYR A C 1
ATOM 1532 O O . TYR A 1 192 ? -27.645 10.946 0.373 1.00 48.53 192 TYR A O 1
ATOM 1540 N N . ILE A 1 193 ? -25.749 11.468 -0.734 1.00 39.25 193 ILE A N 1
ATOM 1541 C CA . ILE A 1 193 ? -25.855 11.685 -2.196 1.00 39.25 193 ILE A CA 1
ATOM 1542 C C . ILE A 1 193 ? -24.433 11.722 -2.766 1.00 39.25 193 ILE A C 1
ATOM 1544 O O . ILE A 1 193 ? -23.575 12.376 -2.128 1.00 39.25 193 ILE A O 1
#

Radius of gyration: 32.59 Å; chains: 1; bounding box: 71×72×83 Å

Sequence (193 aa):
MISKTILTPITDCTNNDANNNEPTQTNSLSSYAASYGYDSDAELVEFREVQHQNNNNKTNSKSNENVSSDTTNETKLLHSSAVWQYAVRDDNRNYATCCLCPDNKRISTNNGSTTTLRKHLIVKHNKLDLILPNNKRKRNKTLFNPIKKQQLHHMLINCIIRDGRTFNDFEKAGIKKILQVLVPGKFIDKMYI

pLDDT: mean 70.85, std 19.1, range [39.25, 97.88]